Protein AF-0000000084979054 (afdb_homodimer)

Foldseek 3Di:
DFDKDKDFADDDLLCQVVVQVVQLVCLQVQWHFQADEDRMTMTTGGHHRQKHKDKAFDDPDPVVVVLCVVLVWDWRYDYDRMTMTMDTCVVPDDDPQPDLVSVLVRLVVSLVVLVVLLVVLVVQLVVCVVVVNPCSVVSNVVSVVSVVSSVSSVVVSVVSVVVVVVVCVVPPD/DFDKDKDFADDDLLCQVVVQVVQLVCLQVQWHFQADEDRMTMTTGGHHRQKHKHKAFDDPDPVVVVLCVVLVWDWRYDYDRMTMTMDTCVVPDDDPQPDLVSVLVRLVVSLVVLVVLLVVLVVQLVVCVVVVNPCSVVSNVVSVVSVVSSVSSVVVSVVSVVVVVVVCVVPPD

Structure (mmCIF, N/CA/C/O backbone):
data_AF-0000000084979054-model_v1
#
loop_
_entity.id
_entity.type
_entity.pdbx_description
1 polymer 'DUF2812 domain-containing protein'
#
loop_
_atom_site.group_PDB
_atom_site.id
_atom_site.type_symbol
_atom_site.label_atom_id
_atom_site.label_alt_id
_atom_site.label_comp_id
_atom_site.label_asym_id
_atom_site.label_entity_id
_atom_site.label_seq_id
_atom_site.pdbx_PDB_ins_code
_atom_site.Cartn_x
_atom_site.Cartn_y
_atom_site.Cartn_z
_atom_site.occupancy
_atom_site.B_iso_or_equiv
_atom_site.auth_seq_id
_atom_site.auth_comp_id
_atom_site.auth_asym_id
_atom_site.auth_atom_id
_atom_site.pdbx_PDB_model_num
ATOM 1 N N . MET A 1 1 ? 7.582 -43.812 -8.273 1 54.22 1 MET A N 1
ATOM 2 C CA . MET A 1 1 ? 6.539 -42.781 -8.188 1 54.22 1 MET A CA 1
ATOM 3 C C . MET A 1 1 ? 7.039 -41.562 -7.449 1 54.22 1 MET A C 1
ATOM 5 O O . MET A 1 1 ? 7.547 -41.656 -6.328 1 54.22 1 MET A O 1
ATOM 9 N N . SER A 1 2 ? 7.23 -40.312 -8.133 1 70.56 2 SER A N 1
ATOM 10 C CA . SER A 1 2 ? 7.973 -39.25 -7.484 1 70.56 2 SER A CA 1
ATOM 11 C C . SER A 1 2 ? 7.273 -38.781 -6.207 1 70.56 2 SER A C 1
ATOM 13 O O . SER A 1 2 ? 6.051 -38.875 -6.086 1 70.56 2 SER A O 1
ATOM 15 N N . GLU A 1 3 ? 7.84 -38.969 -5.082 1 90.81 3 GLU A N 1
ATOM 16 C CA . GLU A 1 3 ? 7.352 -38.531 -3.785 1 90.81 3 GLU A CA 1
ATOM 17 C C . GLU A 1 3 ? 6.773 -37.125 -3.877 1 90.81 3 GLU A C 1
ATOM 19 O O . GLU A 1 3 ? 7.406 -36.219 -4.422 1 90.81 3 GLU A O 1
ATOM 24 N N . THR A 1 4 ? 5.395 -37.156 -3.729 1 92.44 4 THR A N 1
ATOM 25 C CA . THR A 1 4 ? 4.73 -35.844 -3.807 1 92.44 4 THR A CA 1
ATOM 26 C C . THR A 1 4 ? 4.258 -35.406 -2.428 1 92.44 4 THR A C 1
ATOM 28 O O . THR A 1 4 ? 4.074 -36.219 -1.53 1 92.44 4 THR A O 1
ATOM 31 N N . LYS A 1 5 ? 4.25 -34.125 -2.166 1 94.19 5 LYS A N 1
ATOM 32 C CA . LYS A 1 5 ? 3.793 -33.469 -0.948 1 94.19 5 LYS A CA 1
ATOM 33 C C . LYS A 1 5 ? 2.77 -32.375 -1.265 1 94.19 5 LYS A C 1
ATOM 35 O O . LYS A 1 5 ? 2.955 -31.609 -2.199 1 94.19 5 LYS A O 1
ATOM 40 N N . THR A 1 6 ? 1.604 -32.438 -0.636 1 94.56 6 THR A N 1
ATOM 41 C CA . THR A 1 6 ? 0.577 -31.438 -0.845 1 94.56 6 THR A CA 1
ATOM 42 C C . THR A 1 6 ? 0.439 -30.547 0.385 1 94.56 6 THR A C 1
ATOM 44 O O . THR A 1 6 ? 0.331 -31.031 1.509 1 94.56 6 THR A O 1
ATOM 47 N N . LEU A 1 7 ? 0.583 -29.328 0.205 1 95.62 7 LEU A N 1
ATOM 48 C CA . LEU A 1 7 ? 0.446 -28.344 1.274 1 95.62 7 LEU A CA 1
ATOM 49 C C . LEU A 1 7 ? -0.681 -27.359 0.968 1 95.62 7 LEU A C 1
ATOM 51 O O . LEU A 1 7 ? -1.004 -27.125 -0.198 1 95.62 7 LEU A O 1
ATOM 55 N N . HIS A 1 8 ? -1.254 -26.891 2.033 1 94.69 8 HIS A N 1
ATOM 56 C CA . HIS A 1 8 ? -2.271 -25.844 1.912 1 94.69 8 HIS A CA 1
ATOM 57 C C . HIS A 1 8 ? -1.803 -24.531 2.539 1 94.69 8 HIS A C 1
ATOM 59 O O . HIS A 1 8 ? -1.354 -24.516 3.688 1 94.69 8 HIS A O 1
ATOM 65 N N . ARG A 1 9 ? -1.803 -23.531 1.744 1 93.81 9 ARG A N 1
ATOM 66 C CA . ARG A 1 9 ? -1.409 -22.203 2.197 1 93.81 9 ARG A CA 1
ATOM 67 C C . ARG A 1 9 ? -2.178 -21.125 1.447 1 93.81 9 ARG A C 1
ATOM 69 O O . ARG A 1 9 ? -2.514 -21.297 0.273 1 93.81 9 ARG A O 1
ATOM 76 N N . ASN A 1 10 ? -2.438 -20.078 2.141 1 91.62 10 ASN A N 1
ATOM 77 C CA . ASN A 1 10 ? -3.178 -18.984 1.529 1 91.62 10 ASN A CA 1
ATOM 78 C C . ASN A 1 10 ? -2.324 -17.719 1.425 1 91.62 10 ASN A C 1
ATOM 80 O O . ASN A 1 10 ? -1.61 -17.375 2.365 1 91.62 10 ASN A O 1
ATOM 84 N N . PHE A 1 11 ? -2.322 -17.172 0.22 1 93.5 11 PHE A N 1
ATOM 85 C CA . PHE A 1 11 ? -1.707 -15.867 -0.047 1 93.5 11 PHE A CA 1
ATOM 86 C C . PHE A 1 11 ? -2.699 -14.922 -0.715 1 93.5 11 PHE A C 1
ATOM 88 O O . PHE A 1 11 ? -3.498 -15.352 -1.554 1 93.5 11 PHE A O 1
ATOM 95 N N . TRP A 1 12 ? -2.645 -13.75 -0.307 1 92.44 12 TRP A N 1
ATOM 96 C CA . TRP A 1 12 ? -3.438 -12.742 -0.999 1 92.44 12 TRP A CA 1
ATOM 97 C C . TRP A 1 12 ? -2.73 -12.266 -2.264 1 92.44 12 TRP A C 1
ATOM 99 O O . TRP A 1 12 ? -1.508 -12.383 -2.381 1 92.44 12 TRP A O 1
ATOM 109 N N . VAL A 1 13 ? -3.488 -11.758 -3.215 1 92.38 13 VAL A N 1
ATOM 110 C CA . VAL A 1 13 ? -2.98 -11.359 -4.523 1 92.38 13 VAL A CA 1
ATOM 111 C C . VAL A 1 13 ? -1.849 -10.344 -4.348 1 92.38 13 VAL A C 1
ATOM 113 O O . VAL A 1 13 ? -0.891 -10.336 -5.125 1 92.38 13 VAL A O 1
ATOM 116 N N . TRP A 1 14 ? -1.886 -9.555 -3.299 1 92.94 14 TRP A N 1
ATOM 117 C CA . TRP A 1 14 ? -0.858 -8.531 -3.1 1 92.94 14 TRP A CA 1
ATOM 118 C C . TRP A 1 14 ? 0.368 -9.125 -2.416 1 92.94 14 TRP A C 1
ATOM 120 O O . TRP A 1 14 ? 1.366 -8.43 -2.207 1 92.94 14 TRP A O 1
ATOM 130 N N . GLU A 1 15 ? 0.296 -10.383 -2.047 1 94 15 GLU A N 1
ATOM 131 C CA . GLU A 1 15 ? 1.418 -11.086 -1.43 1 94 15 GLU A CA 1
ATOM 132 C C . GLU A 1 15 ? 2.088 -12.031 -2.422 1 94 15 GLU A C 1
ATOM 134 O O . GLU A 1 15 ? 2.764 -12.984 -2.021 1 94 15 GLU A O 1
ATOM 139 N N . PHE A 1 16 ? 1.959 -11.781 -3.709 1 93.94 16 PHE A N 1
ATOM 140 C CA . PHE A 1 16 ? 2.439 -12.711 -4.723 1 93.94 16 PHE A CA 1
ATOM 141 C C . PHE A 1 16 ? 3.949 -12.898 -4.617 1 93.94 16 PHE A C 1
ATOM 143 O O . PHE A 1 16 ? 4.465 -13.984 -4.887 1 93.94 16 PHE A O 1
ATOM 150 N N . GLU A 1 17 ? 4.691 -11.914 -4.203 1 93.5 17 GLU A N 1
ATOM 151 C CA . GLU A 1 17 ? 6.137 -12.039 -4.047 1 93.5 17 GLU A CA 1
ATOM 152 C C . GLU A 1 17 ? 6.484 -12.977 -2.889 1 93.5 17 GLU A C 1
ATOM 154 O O . GLU A 1 17 ? 7.453 -13.734 -2.967 1 93.5 17 GLU A O 1
ATOM 159 N N . LYS A 1 18 ? 5.754 -12.812 -1.805 1 93.75 18 LYS A N 1
ATOM 160 C CA . LYS A 1 18 ? 5.949 -13.695 -0.656 1 93.75 18 LYS A CA 1
ATOM 161 C C . LYS A 1 18 ? 5.672 -15.148 -1.026 1 93.75 18 LYS A C 1
ATOM 163 O O . LYS A 1 18 ? 6.395 -16.047 -0.599 1 93.75 18 LYS A O 1
ATOM 168 N N . GLU A 1 19 ? 4.59 -15.312 -1.785 1 95.06 19 GLU A N 1
ATOM 169 C CA . GLU A 1 19 ? 4.258 -16.641 -2.273 1 95.06 19 GLU A CA 1
ATOM 170 C C . GLU A 1 19 ? 5.383 -17.219 -3.129 1 95.06 19 GLU A C 1
ATOM 172 O O . GLU A 1 19 ? 5.801 -18.359 -2.93 1 95.06 19 GLU A O 1
ATOM 177 N N . GLU A 1 20 ? 5.836 -16.438 -4.062 1 95.88 20 GLU A N 1
ATOM 178 C CA . GLU A 1 20 ? 6.918 -16.844 -4.949 1 95.88 20 GLU A CA 1
ATOM 179 C C . GLU A 1 20 ? 8.164 -17.219 -4.156 1 95.88 20 GLU A C 1
ATOM 181 O O . GLU A 1 20 ? 8.805 -18.25 -4.434 1 95.88 20 GLU A O 1
ATOM 186 N N . ARG A 1 21 ? 8.508 -16.422 -3.166 1 94.88 21 ARG A N 1
ATOM 187 C CA . ARG A 1 21 ? 9.656 -16.703 -2.316 1 94.88 21 ARG A CA 1
ATOM 188 C C . ARG A 1 21 ? 9.492 -18.016 -1.569 1 94.88 21 ARG A C 1
ATOM 190 O O . ARG A 1 21 ? 10.43 -18.812 -1.47 1 94.88 21 ARG A O 1
ATOM 197 N N . TRP A 1 22 ? 8.328 -18.156 -1.064 1 96.19 22 TRP A N 1
ATOM 198 C CA . TRP A 1 22 ? 8.039 -19.391 -0.336 1 96.19 22 TRP A CA 1
ATOM 199 C C . TRP A 1 22 ? 8.18 -20.609 -1.244 1 96.19 22 TRP A C 1
ATOM 201 O O . TRP A 1 22 ? 8.773 -21.625 -0.851 1 96.19 22 TRP A O 1
ATOM 211 N N . LEU A 1 23 ? 7.676 -20.578 -2.412 1 96.5 23 LEU A N 1
ATOM 212 C CA . LEU A 1 23 ? 7.754 -21.672 -3.369 1 96.5 23 LEU A CA 1
ATOM 213 C C . LEU A 1 23 ? 9.203 -21.984 -3.729 1 96.5 23 LEU A C 1
ATOM 215 O O . LEU A 1 23 ? 9.578 -23.141 -3.869 1 96.5 23 LEU A O 1
ATOM 219 N N . ASN A 1 24 ? 9.977 -20.953 -3.867 1 96.94 24 ASN A N 1
ATOM 220 C CA . ASN A 1 24 ? 11.383 -21.156 -4.195 1 96.94 24 ASN A CA 1
ATOM 221 C C . ASN A 1 24 ? 12.172 -21.688 -2.998 1 96.94 24 ASN A C 1
ATOM 223 O O . ASN A 1 24 ? 13.125 -22.453 -3.166 1 96.94 24 ASN A O 1
ATOM 227 N N . GLU A 1 25 ? 11.781 -21.234 -1.749 1 96.88 25 GLU A N 1
ATOM 228 C CA . GLU A 1 25 ? 12.352 -21.844 -0.554 1 96.88 25 GLU A CA 1
ATOM 229 C C . GLU A 1 25 ? 12.07 -23.344 -0.516 1 96.88 25 GLU A C 1
ATOM 231 O O . GLU A 1 25 ? 12.953 -24.141 -0.194 1 96.88 25 GLU A O 1
ATOM 236 N N . MET A 1 26 ? 10.859 -23.734 -0.862 1 96 26 MET A N 1
ATOM 237 C CA . MET A 1 26 ? 10.492 -25.141 -0.951 1 96 26 MET A CA 1
ATOM 238 C C . MET A 1 26 ? 11.352 -25.859 -1.986 1 96 26 MET A C 1
ATOM 240 O O . MET A 1 26 ? 11.828 -26.969 -1.737 1 96 26 MET A O 1
ATOM 244 N N . ALA A 1 27 ? 11.516 -25.219 -3.16 1 95.94 27 ALA A N 1
ATOM 245 C CA . ALA A 1 27 ? 12.344 -25.797 -4.215 1 95.94 27 ALA A CA 1
ATOM 246 C C . ALA A 1 27 ? 13.773 -26.031 -3.725 1 95.94 27 ALA A C 1
ATOM 248 O O . ALA A 1 27 ? 14.391 -27.047 -4.047 1 95.94 27 ALA A O 1
ATOM 249 N N . GLN A 1 28 ? 14.242 -25.062 -2.928 1 96 28 GLN A N 1
ATOM 250 C CA . GLN A 1 28 ? 15.594 -25.172 -2.377 1 96 28 GLN A CA 1
ATOM 251 C C . GLN A 1 28 ? 15.68 -26.312 -1.374 1 96 28 GLN A C 1
ATOM 253 O O . GLN A 1 28 ? 16.75 -26.891 -1.182 1 96 28 GLN A O 1
ATOM 258 N N . GLU A 1 29 ? 14.625 -26.719 -0.746 1 96.44 29 GLU A N 1
ATOM 259 C CA . GLU A 1 29 ? 14.562 -27.812 0.206 1 96.44 29 GLU A CA 1
ATOM 260 C C . GLU A 1 29 ? 14.336 -29.156 -0.507 1 96.44 29 GLU A C 1
ATOM 262 O O . GLU A 1 29 ? 14.25 -30.203 0.136 1 96.44 29 GLU A O 1
ATOM 267 N N . GLY A 1 30 ? 14.172 -29.109 -1.847 1 95.69 30 GLY A N 1
ATOM 268 C CA . GLY A 1 30 ? 14.047 -30.312 -2.641 1 95.69 30 GLY A CA 1
ATOM 269 C C . GLY A 1 30 ? 12.609 -30.641 -3.012 1 95.69 30 GLY A C 1
ATOM 270 O O . GLY A 1 30 ? 12.305 -31.781 -3.377 1 95.69 30 GLY A O 1
ATOM 271 N N . TRP A 1 31 ? 11.719 -29.656 -2.785 1 95.75 31 TRP A N 1
ATOM 272 C CA . TRP A 1 31 ? 10.312 -29.797 -3.139 1 95.75 31 TRP A CA 1
ATOM 273 C C . TRP A 1 31 ? 9.898 -28.766 -4.176 1 95.75 31 TRP A C 1
ATOM 275 O O . TRP A 1 31 ? 9.57 -27.625 -3.828 1 95.75 31 TRP A O 1
ATOM 285 N N . ALA A 1 32 ? 9.898 -29.156 -5.457 1 94.94 32 ALA A N 1
ATOM 286 C CA . ALA A 1 32 ? 9.547 -28.219 -6.531 1 94.94 32 ALA A CA 1
ATOM 287 C C . ALA A 1 32 ? 8.055 -28.266 -6.828 1 94.94 32 ALA A C 1
ATOM 289 O O . ALA A 1 32 ? 7.445 -29.344 -6.836 1 94.94 32 ALA A O 1
ATOM 290 N N . LEU A 1 33 ? 7.52 -27.172 -7.105 1 94.44 33 LEU A N 1
ATOM 291 C CA . LEU A 1 33 ? 6.094 -27.078 -7.398 1 94.44 33 LEU A CA 1
ATOM 292 C C . LEU A 1 33 ? 5.742 -27.875 -8.656 1 94.44 33 LEU A C 1
ATOM 294 O O . LEU A 1 33 ? 6.391 -27.719 -9.695 1 94.44 33 LEU A O 1
ATOM 298 N N . GLN A 1 34 ? 4.793 -28.688 -8.484 1 92.69 34 GLN A N 1
ATOM 299 C CA . GLN A 1 34 ? 4.328 -29.484 -9.609 1 92.69 34 GLN A CA 1
ATOM 300 C C . GLN A 1 34 ? 2.953 -29.031 -10.086 1 92.69 34 GLN A C 1
ATOM 302 O O . GLN A 1 34 ? 2.656 -29.078 -11.281 1 92.69 34 GLN A O 1
ATOM 307 N N . ASN A 1 35 ? 2.164 -28.672 -9.094 1 91.69 35 ASN A N 1
ATOM 308 C CA . ASN A 1 35 ? 0.817 -28.203 -9.406 1 91.69 35 ASN A CA 1
ATOM 309 C C . ASN A 1 35 ? 0.318 -27.188 -8.367 1 91.69 35 ASN A C 1
ATOM 311 O O . ASN A 1 35 ? 0.538 -27.375 -7.172 1 91.69 35 ASN A O 1
ATOM 315 N N . ALA A 1 36 ? -0.236 -26.172 -8.93 1 90.62 36 ALA A N 1
ATOM 316 C CA . ALA A 1 36 ? -0.824 -25.172 -8.047 1 90.62 36 ALA A CA 1
ATOM 317 C C . ALA A 1 36 ? -2.301 -24.953 -8.367 1 90.62 36 ALA A C 1
ATOM 319 O O . ALA A 1 36 ? -2.68 -24.859 -9.531 1 90.62 36 ALA A O 1
ATOM 320 N N . GLY A 1 37 ? -3.174 -25.094 -7.348 1 82.19 37 GLY A N 1
ATOM 321 C CA . GLY A 1 37 ? -4.594 -24.781 -7.438 1 82.19 37 GLY A CA 1
ATOM 322 C C . GLY A 1 37 ? -5.043 -23.75 -6.43 1 82.19 37 GLY A C 1
ATOM 323 O O . GLY A 1 37 ? -4.262 -22.875 -6.031 1 82.19 37 GLY A O 1
ATOM 324 N N . PHE A 1 38 ? -6.285 -23.781 -6.184 1 83.25 38 PHE A N 1
ATOM 325 C CA . PHE A 1 38 ? -6.836 -22.828 -5.23 1 83.25 38 PHE A CA 1
ATOM 326 C C . PHE A 1 38 ? -6.336 -23.125 -3.82 1 83.25 38 PHE A C 1
ATOM 328 O O . PHE A 1 38 ? -6.777 -24.078 -3.189 1 83.25 38 PHE A O 1
ATOM 335 N N . CYS A 1 39 ? -5.398 -22.438 -3.34 1 86.25 39 CYS A N 1
ATOM 336 C CA . CYS A 1 39 ? -4.809 -22.531 -2.008 1 86.25 39 CYS A CA 1
ATOM 337 C C . CYS A 1 39 ? -4.18 -23.906 -1.78 1 86.25 39 CYS A C 1
ATOM 339 O O . CYS A 1 39 ? -4.09 -24.375 -0.643 1 86.25 39 CYS A O 1
ATOM 341 N N . THR A 1 40 ? -3.996 -24.641 -2.83 1 92.31 40 THR A N 1
ATOM 342 C CA . THR A 1 40 ? -3.391 -25.969 -2.756 1 92.31 40 THR A CA 1
ATOM 343 C C . THR A 1 40 ? -2.146 -26.047 -3.637 1 92.31 40 THR A C 1
ATOM 345 O O . THR A 1 40 ? -2.174 -25.625 -4.793 1 92.31 40 THR A O 1
ATOM 348 N N . TYR A 1 41 ? -1.106 -26.578 -2.988 1 95.69 41 TYR A N 1
ATOM 349 C CA . TYR A 1 41 ? 0.164 -26.719 -3.691 1 95.69 41 TYR A CA 1
ATOM 350 C C . TYR A 1 41 ? 0.663 -28.156 -3.623 1 95.69 41 TYR A C 1
ATOM 352 O O . TYR A 1 41 ? 0.794 -28.734 -2.537 1 95.69 41 TYR A O 1
ATOM 360 N N . THR A 1 42 ? 0.865 -28.703 -4.766 1 95.75 42 THR A N 1
ATOM 361 C CA . THR A 1 42 ? 1.469 -30.031 -4.836 1 95.75 42 THR A CA 1
ATOM 362 C C . THR A 1 42 ? 2.92 -29.938 -5.301 1 95.75 42 THR A C 1
ATOM 364 O O . THR A 1 42 ? 3.213 -29.312 -6.32 1 95.75 42 THR A O 1
ATOM 367 N N . PHE A 1 43 ? 3.744 -30.594 -4.535 1 96.69 43 PHE A N 1
ATOM 368 C CA . PHE A 1 43 ? 5.172 -30.547 -4.82 1 96.69 43 PHE A CA 1
ATOM 369 C C . PHE A 1 43 ? 5.691 -31.922 -5.203 1 96.69 43 PHE A C 1
ATOM 371 O O . PHE A 1 43 ? 5.156 -32.938 -4.754 1 96.69 43 PHE A O 1
ATOM 378 N N . GLU A 1 44 ? 6.719 -31.984 -5.977 1 96.19 44 GLU A N 1
ATOM 379 C CA . GLU A 1 44 ? 7.453 -33.188 -6.289 1 96.19 44 GLU A CA 1
ATOM 380 C C . GLU A 1 44 ? 8.875 -33.156 -5.738 1 96.19 44 GLU A C 1
ATOM 382 O O . GLU A 1 44 ? 9.5 -32.094 -5.715 1 96.19 44 GLU A O 1
ATOM 387 N N . LYS A 1 45 ? 9.328 -34.281 -5.281 1 96.44 45 LYS A N 1
ATOM 388 C CA . LYS A 1 45 ? 10.695 -34.344 -4.789 1 96.44 45 LYS A CA 1
ATOM 389 C C . LYS A 1 45 ? 11.703 -34.188 -5.926 1 96.44 45 LYS A C 1
ATOM 391 O O . LYS A 1 45 ? 11.594 -34.875 -6.953 1 96.44 45 LYS A O 1
ATOM 396 N N . THR A 1 46 ? 12.586 -33.25 -5.789 1 95.69 46 THR A N 1
ATOM 397 C CA . THR A 1 46 ? 13.648 -32.969 -6.754 1 95.69 46 THR A CA 1
ATOM 398 C C . THR A 1 46 ? 14.969 -32.688 -6.043 1 95.69 46 THR A C 1
ATOM 40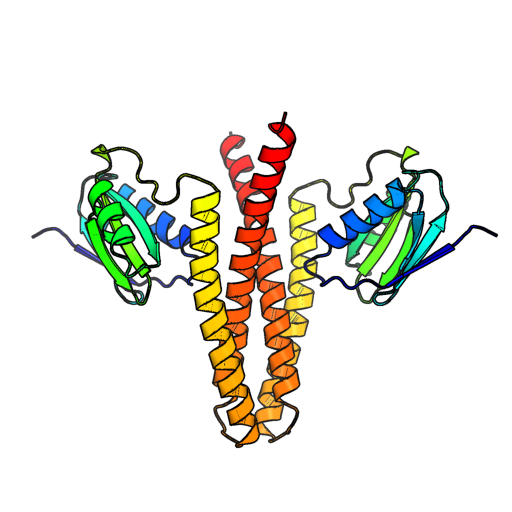0 O O . THR A 1 46 ? 15.031 -32.719 -4.812 1 95.69 46 THR A O 1
ATOM 403 N N . GLU A 1 47 ? 16.016 -32.531 -6.891 1 95.44 47 GLU A N 1
ATOM 404 C CA . GLU A 1 47 ? 17.234 -32 -6.301 1 95.44 47 GLU A CA 1
ATOM 405 C C . GLU A 1 47 ? 17.016 -30.578 -5.781 1 95.44 47 GLU A C 1
ATOM 407 O O . GLU A 1 47 ? 16.297 -29.797 -6.398 1 95.44 47 GLU A O 1
ATOM 412 N N . PRO A 1 48 ? 17.578 -30.328 -4.66 1 96.06 48 PRO A N 1
ATOM 413 C CA . PRO A 1 48 ? 17.438 -28.969 -4.121 1 96.06 48 PRO A CA 1
ATOM 414 C C . PRO A 1 48 ? 17.844 -27.891 -5.121 1 96.06 48 PRO A C 1
ATOM 416 O O . PRO A 1 48 ? 18.938 -27.969 -5.695 1 96.06 48 PRO A O 1
ATOM 419 N N . GLY A 1 49 ? 16.953 -27.016 -5.406 1 95.25 49 GLY A N 1
ATOM 420 C CA . GLY A 1 49 ? 17.266 -25.875 -6.262 1 95.25 49 GLY A CA 1
ATOM 421 C C . GLY A 1 49 ? 17.219 -26.219 -7.738 1 95.25 49 GLY A C 1
ATOM 422 O O . GLY A 1 49 ? 17.734 -25.469 -8.57 1 95.25 49 GLY A O 1
ATOM 423 N N . GLN A 1 50 ? 16.703 -27.25 -8.055 1 95.31 50 GLN A N 1
ATOM 424 C CA . GLN A 1 50 ? 16.656 -27.703 -9.445 1 95.31 50 GLN A CA 1
ATOM 425 C C . GLN A 1 50 ? 15.812 -26.766 -10.297 1 95.31 50 GLN A C 1
ATOM 427 O O . GLN A 1 50 ? 16.109 -26.547 -11.477 1 95.31 50 GLN A O 1
ATOM 432 N N . TYR A 1 51 ? 14.711 -26.25 -9.656 1 96.31 51 TYR A N 1
ATOM 433 C CA . TYR A 1 51 ? 13.781 -25.406 -10.406 1 96.31 51 TYR A CA 1
ATOM 434 C C . TYR A 1 51 ? 13.625 -24.047 -9.75 1 96.31 51 TYR A C 1
ATOM 436 O O . TYR A 1 51 ? 13.805 -23.906 -8.539 1 96.31 51 TYR A O 1
ATOM 444 N N . ILE A 1 52 ? 13.359 -23.031 -10.578 1 96.25 52 ILE A N 1
ATOM 445 C CA . ILE A 1 52 ? 12.961 -21.703 -10.148 1 96.25 52 ILE A CA 1
ATOM 446 C C . ILE A 1 52 ? 11.484 -21.469 -10.477 1 96.25 52 ILE A C 1
ATOM 448 O O . ILE A 1 52 ? 11.031 -21.797 -11.578 1 96.25 52 ILE A O 1
ATOM 452 N N . ILE A 1 53 ? 10.797 -20.984 -9.547 1 96.5 53 ILE A N 1
ATOM 453 C CA . ILE A 1 53 ? 9.359 -20.797 -9.711 1 96.5 53 ILE A CA 1
ATOM 454 C C . ILE A 1 53 ? 9.039 -19.312 -9.836 1 96.5 53 ILE A C 1
ATOM 456 O O . ILE A 1 53 ? 9.586 -18.484 -9.094 1 96.5 53 ILE A O 1
ATOM 460 N N . ARG A 1 54 ? 8.211 -18.906 -10.766 1 95.44 54 ARG A N 1
ATOM 461 C CA . ARG A 1 54 ? 7.711 -17.547 -10.945 1 95.44 54 ARG A CA 1
ATOM 462 C C . ARG A 1 54 ? 6.191 -17.531 -11.094 1 95.44 54 ARG A C 1
ATOM 464 O O . ARG A 1 54 ? 5.609 -18.484 -11.625 1 95.44 54 ARG A O 1
ATOM 471 N N . LEU A 1 55 ? 5.633 -16.547 -10.594 1 94.88 55 LEU A N 1
ATOM 472 C CA . LEU A 1 55 ? 4.203 -16.297 -10.742 1 94.88 55 LEU A CA 1
ATOM 473 C C . LEU A 1 55 ? 3.949 -15.086 -11.633 1 94.88 55 LEU A C 1
ATOM 475 O O . LEU A 1 55 ? 4.695 -14.102 -11.586 1 94.88 55 LEU A O 1
ATOM 479 N N . ALA A 1 56 ? 2.879 -15.133 -12.461 1 93.25 56 ALA A N 1
ATOM 480 C CA . ALA A 1 56 ? 2.502 -13.992 -13.289 1 93.25 56 ALA A CA 1
ATOM 481 C C . ALA A 1 56 ? 1.005 -14 -13.578 1 93.25 56 ALA A C 1
ATOM 483 O O . ALA A 1 56 ? 0.385 -15.062 -13.664 1 93.25 56 ALA A O 1
ATOM 484 N N . MET A 1 57 ? 0.483 -12.836 -13.672 1 92.5 57 MET A N 1
ATOM 485 C CA . MET A 1 57 ? -0.879 -12.742 -14.188 1 92.5 57 MET A CA 1
ATOM 486 C C . MET A 1 57 ? -0.931 -13.148 -15.656 1 92.5 57 MET A C 1
ATOM 488 O O . MET A 1 57 ? -0.118 -12.688 -16.469 1 92.5 57 MET A O 1
ATOM 492 N N . LEU A 1 58 ? -1.908 -13.961 -15.891 1 88.12 58 LEU A N 1
ATOM 493 C CA . LEU A 1 58 ? -2.027 -14.492 -17.234 1 88.12 58 LEU A CA 1
ATOM 494 C C . LEU A 1 58 ? -2.611 -13.453 -18.188 1 88.12 58 LEU A C 1
ATOM 496 O O . LEU A 1 58 ? -3.402 -12.602 -17.766 1 88.12 58 LEU A O 1
ATOM 500 N N . ASP A 1 59 ? -1.939 -13.391 -19.312 1 82.38 59 ASP A N 1
ATOM 501 C CA . ASP A 1 59 ? -2.414 -12.57 -20.438 1 82.38 59 ASP A CA 1
ATOM 502 C C . ASP A 1 59 ? -2.807 -13.445 -21.625 1 82.38 59 ASP A C 1
ATOM 504 O O . ASP A 1 59 ? -2.066 -14.352 -22 1 82.38 59 ASP A O 1
ATOM 508 N N . SER A 1 60 ? -3.998 -13.422 -22.016 1 79 60 SER A N 1
ATOM 509 C CA . SER A 1 60 ? -4.473 -14.266 -23.109 1 79 60 SER A CA 1
ATOM 510 C C . SER A 1 60 ? -3.848 -13.852 -24.438 1 79 60 SER A C 1
ATOM 512 O O . SER A 1 60 ? -4.172 -14.414 -25.484 1 79 60 SER A O 1
ATOM 514 N N . SER A 1 61 ? -2.854 -13.062 -24.328 1 81.5 61 SER A N 1
ATOM 515 C CA . SER A 1 61 ? -2.238 -12.609 -25.578 1 81.5 61 SER A CA 1
ATOM 516 C C . SER A 1 61 ? -1.241 -13.633 -26.109 1 81.5 61 SER A C 1
ATOM 518 O O . SER A 1 61 ? -0.545 -14.289 -25.328 1 81.5 61 SER A O 1
ATOM 520 N N . PRO A 1 62 ? -1.248 -13.867 -27.406 1 84.38 62 PRO A N 1
ATOM 521 C CA . PRO A 1 62 ? -0.234 -14.727 -28.016 1 84.38 62 PRO A CA 1
ATOM 522 C C . PRO A 1 62 ? 1.19 -14.305 -27.656 1 84.38 62 PRO A C 1
ATOM 524 O O . PRO A 1 62 ? 2.076 -15.156 -27.547 1 84.38 62 PRO A O 1
ATOM 527 N N . ASP A 1 63 ? 1.28 -13.062 -27.438 1 85.81 63 ASP A N 1
ATOM 528 C CA . ASP A 1 63 ? 2.605 -12.555 -27.094 1 85.81 63 ASP A CA 1
ATOM 529 C C . ASP A 1 63 ? 3.084 -13.125 -25.75 1 85.81 63 ASP A C 1
ATOM 531 O O . ASP A 1 63 ? 4.266 -13.43 -25.594 1 85.81 63 ASP A O 1
ATOM 535 N N . PHE A 1 64 ? 2.172 -13.383 -24.906 1 87.19 64 PHE A N 1
ATOM 536 C CA . PHE A 1 64 ? 2.539 -13.898 -23.594 1 87.19 64 PHE A CA 1
ATOM 537 C C . PHE A 1 64 ? 2.977 -15.352 -23.703 1 87.19 64 PHE A C 1
ATOM 539 O O . PHE A 1 64 ? 3.984 -15.75 -23.109 1 87.19 64 PHE A O 1
ATOM 546 N N . GLU A 1 65 ? 2.256 -16.125 -24.422 1 85.44 65 GLU A N 1
ATOM 547 C CA . GLU A 1 65 ? 2.578 -17.547 -24.609 1 85.44 65 GLU A CA 1
ATOM 548 C C . GLU A 1 65 ? 3.939 -17.719 -25.266 1 85.44 65 GLU A C 1
ATOM 550 O O . GLU A 1 65 ? 4.742 -18.547 -24.844 1 85.44 65 GLU A O 1
ATOM 555 N N . SER A 1 66 ? 4.121 -16.906 -26.328 1 88.62 66 SER A N 1
ATOM 556 C CA . SER A 1 66 ? 5.398 -16.953 -27.031 1 88.62 66 SER A CA 1
ATOM 557 C C . SER A 1 66 ? 6.547 -16.547 -26.109 1 88.62 66 SER A C 1
ATOM 559 O O . SER A 1 66 ? 7.625 -17.156 -26.156 1 88.62 66 SER A O 1
ATOM 561 N N . PHE A 1 67 ? 6.246 -15.594 -25.344 1 88.94 67 PHE A N 1
ATOM 562 C CA . PHE A 1 67 ? 7.238 -15.102 -24.391 1 88.94 67 PHE A CA 1
ATOM 563 C C . PHE A 1 67 ? 7.621 -16.188 -23.406 1 88.94 67 PHE A C 1
ATOM 565 O O . PHE A 1 67 ? 8.805 -16.438 -23.172 1 88.94 67 PHE A O 1
ATOM 572 N N . MET A 1 68 ? 6.727 -16.953 -22.906 1 88.88 68 MET A N 1
ATOM 573 C CA . MET A 1 68 ? 6.969 -18 -21.938 1 88.88 68 MET A CA 1
ATOM 574 C C . MET A 1 68 ? 7.707 -19.172 -22.562 1 88.88 68 MET A C 1
ATOM 576 O O . MET A 1 68 ? 8.562 -19.797 -21.938 1 88.88 68 MET A O 1
ATOM 580 N N . GLU A 1 69 ? 7.367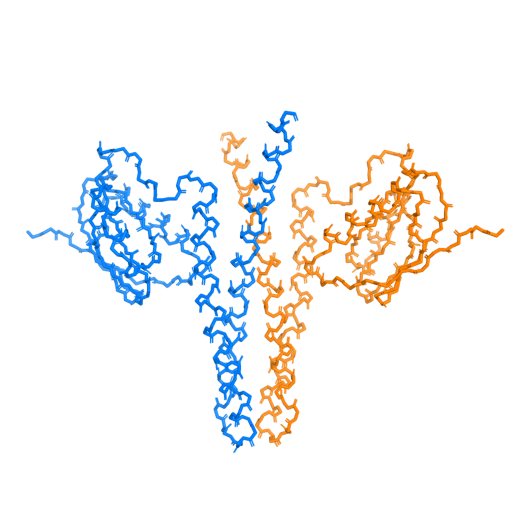 -19.406 -23.797 1 88.81 69 GLU A N 1
ATOM 581 C CA . GLU A 1 69 ? 8.055 -20.469 -24.547 1 88.81 69 GLU A CA 1
ATOM 582 C C . GLU A 1 69 ? 9.523 -20.109 -24.75 1 88.81 69 GLU A C 1
ATOM 584 O O . GLU A 1 69 ? 10.398 -20.969 -24.609 1 88.81 69 GLU A O 1
ATOM 589 N N . GLU A 1 70 ? 9.719 -18.812 -25.078 1 90.31 70 GLU A N 1
ATOM 590 C CA . GLU A 1 70 ? 11.086 -18.344 -25.281 1 90.31 70 GLU A CA 1
ATOM 591 C C . GLU A 1 70 ? 11.906 -18.484 -24 1 90.31 70 GLU A C 1
ATOM 593 O O . GLU A 1 70 ? 13.102 -18.781 -24.047 1 90.31 70 GLU A O 1
ATOM 598 N N . LEU A 1 71 ? 11.32 -18.344 -22.891 1 90.44 71 LEU A N 1
ATOM 599 C CA . LEU A 1 71 ? 11.977 -18.469 -21.594 1 90.44 71 LEU A CA 1
ATOM 600 C C . LEU A 1 71 ? 12.125 -19.922 -21.188 1 90.44 71 LEU A C 1
ATOM 602 O O . LEU A 1 71 ? 12.742 -20.234 -20.172 1 90.44 71 LEU A O 1
ATOM 606 N N . GLU A 1 72 ? 11.562 -20.859 -22.016 1 92.31 72 GLU A N 1
ATOM 607 C CA . GLU A 1 72 ? 11.547 -22.281 -21.688 1 92.31 72 GLU A CA 1
ATOM 608 C C . GLU A 1 72 ? 10.906 -22.531 -20.328 1 92.31 72 GLU A C 1
ATOM 610 O O . GLU A 1 72 ? 11.406 -23.328 -19.531 1 92.31 72 GLU A O 1
ATOM 615 N N . ALA A 1 73 ? 9.883 -21.766 -20.047 1 93 73 ALA A N 1
ATOM 616 C CA . ALA A 1 73 ? 9.141 -21.891 -18.797 1 93 73 ALA A CA 1
ATOM 617 C C . ALA A 1 73 ? 8.055 -22.969 -18.906 1 93 73 ALA A C 1
ATOM 619 O O . ALA A 1 73 ? 7.371 -23.062 -19.922 1 93 73 ALA A O 1
ATOM 620 N N . GLN A 1 74 ? 7.945 -23.797 -17.891 1 93.38 74 GLN A N 1
ATOM 621 C CA . GLN A 1 74 ? 6.891 -24.797 -17.844 1 93.38 74 GLN A CA 1
ATOM 622 C C . GLN A 1 74 ? 5.734 -24.344 -16.953 1 93.38 74 GLN A C 1
ATOM 624 O O . GLN A 1 74 ? 5.945 -23.922 -15.812 1 93.38 74 GLN A O 1
ATOM 629 N N . SER A 1 75 ? 4.539 -24.391 -17.5 1 92.25 75 SER A N 1
ATOM 630 C CA . SER A 1 75 ? 3.354 -24.062 -16.703 1 92.25 75 SER A CA 1
ATOM 631 C C . SER A 1 75 ? 3.006 -25.188 -15.742 1 92.25 75 SER A C 1
ATOM 633 O O . SER A 1 75 ? 2.832 -26.344 -16.156 1 92.25 75 SER A O 1
ATOM 635 N N . VAL A 1 76 ? 2.898 -24.922 -14.461 1 92.94 76 VAL A N 1
ATOM 636 C CA . VAL A 1 76 ? 2.664 -25.984 -13.484 1 92.94 76 VAL A CA 1
ATOM 637 C C . VAL A 1 76 ? 1.333 -25.75 -12.773 1 92.94 76 VAL A C 1
ATOM 639 O O . VAL A 1 76 ? 1.055 -26.359 -11.742 1 92.94 76 VAL A O 1
ATOM 642 N N . GLY A 1 77 ? 0.575 -24.859 -13.281 1 89.25 77 GLY A N 1
ATOM 643 C CA . GLY A 1 77 ? -0.744 -24.641 -12.711 1 89.25 77 GLY A CA 1
ATOM 644 C C . GLY A 1 77 ? -1.238 -23.219 -12.883 1 89.25 77 GLY A C 1
ATOM 645 O O . GLY A 1 77 ? -0.521 -22.359 -13.414 1 89.25 77 GLY A O 1
ATOM 646 N N . HIS A 1 78 ? -2.471 -23.062 -12.625 1 88.12 78 HIS A N 1
ATOM 647 C CA . HIS A 1 78 ? -3.062 -21.734 -12.648 1 88.12 78 HIS A CA 1
ATOM 648 C C . HIS A 1 78 ? -4.156 -21.594 -11.594 1 88.12 78 HIS A C 1
ATOM 650 O O . HIS A 1 78 ? -4.742 -22.594 -11.172 1 88.12 78 HIS A O 1
ATOM 656 N N . CYS A 1 79 ? -4.281 -20.5 -11.094 1 86.25 79 CYS A N 1
ATOM 657 C CA . CYS A 1 79 ? -5.355 -20.125 -10.18 1 86.25 79 CYS A CA 1
ATOM 658 C C . CYS A 1 79 ? -6 -18.812 -10.609 1 86.25 79 CYS A C 1
ATOM 660 O O . CYS A 1 79 ? -5.367 -17.766 -10.555 1 86.25 79 CYS A O 1
ATOM 662 N N . PHE A 1 80 ? -7.219 -18.906 -11.023 1 84 80 PHE A N 1
ATOM 663 C CA . PHE A 1 80 ? -7.895 -17.734 -11.57 1 84 80 PHE A CA 1
ATOM 664 C C . PHE A 1 80 ? -7.043 -17.078 -12.656 1 84 80 PHE A C 1
ATOM 666 O O . PHE A 1 80 ? -6.719 -17.703 -13.664 1 84 80 PHE A O 1
ATOM 673 N N . SER A 1 81 ? -6.641 -15.891 -12.453 1 88.12 81 SER A N 1
ATOM 674 C CA . SER A 1 81 ? -5.898 -15.172 -13.484 1 88.12 81 SER A CA 1
ATOM 675 C C . SER A 1 81 ? -4.395 -15.297 -13.266 1 88.12 81 SER A C 1
ATOM 677 O O . SER A 1 81 ? -3.605 -14.664 -13.977 1 88.12 81 SER A O 1
ATOM 679 N N . TRP A 1 82 ? -4.02 -16.203 -12.406 1 91.69 82 TRP A N 1
ATOM 680 C CA . TRP A 1 82 ? -2.598 -16.344 -12.102 1 91.69 82 TRP A CA 1
ATOM 681 C C . TRP A 1 82 ? -2.037 -17.625 -12.68 1 91.69 82 TRP A C 1
ATOM 683 O O . TRP A 1 82 ? -2.688 -18.672 -12.625 1 91.69 82 TRP A O 1
ATOM 693 N N . GLY A 1 83 ? -0.876 -17.469 -13.281 1 92.5 83 GLY A N 1
ATOM 694 C CA . GLY A 1 83 ? -0.12 -18.625 -13.727 1 92.5 83 GLY A CA 1
ATOM 695 C C . GLY A 1 83 ? 1.111 -18.891 -12.883 1 92.5 83 GLY A C 1
ATOM 696 O O . GLY A 1 83 ? 1.738 -17.969 -12.375 1 92.5 83 GLY A O 1
ATOM 697 N N . TYR A 1 84 ? 1.389 -20.172 -12.727 1 94.62 84 TYR A N 1
ATOM 698 C CA . TYR A 1 84 ? 2.586 -20.656 -12.047 1 94.62 84 TYR A CA 1
ATOM 699 C C . TYR A 1 84 ? 3.541 -21.328 -13.031 1 94.62 84 TYR A C 1
ATOM 701 O O . TYR A 1 84 ? 3.152 -22.234 -13.758 1 94.62 84 TYR A O 1
ATOM 709 N N . PHE A 1 85 ? 4.762 -20.875 -12.992 1 94.19 85 PHE A N 1
ATOM 710 C CA . PHE A 1 85 ? 5.734 -21.344 -13.969 1 94.19 85 PHE A CA 1
ATOM 711 C C . PHE A 1 85 ? 7.012 -21.812 -13.273 1 94.19 85 PHE A C 1
ATOM 713 O O . PHE A 1 85 ? 7.426 -21.234 -12.273 1 94.19 85 PHE A O 1
ATOM 720 N N . ARG A 1 86 ? 7.566 -22.828 -13.797 1 95.69 86 ARG A N 1
ATOM 721 C CA . ARG A 1 86 ? 8.859 -23.266 -13.297 1 95.69 86 ARG A CA 1
ATOM 722 C C . ARG A 1 86 ? 9.859 -23.438 -14.438 1 95.69 86 ARG A C 1
ATOM 724 O O . ARG A 1 86 ? 9.469 -23.672 -15.578 1 95.69 86 ARG A O 1
ATOM 731 N N . ARG A 1 87 ? 11.016 -23.266 -14.133 1 95.5 87 ARG A N 1
ATOM 732 C CA . ARG A 1 87 ? 12.109 -23.422 -15.078 1 95.5 87 ARG A CA 1
ATOM 733 C C . ARG A 1 87 ? 13.344 -24 -14.398 1 95.5 87 ARG A C 1
ATOM 735 O O . ARG A 1 87 ? 13.609 -23.719 -13.234 1 95.5 87 ARG A O 1
ATOM 742 N N . SER A 1 88 ? 14.055 -24.797 -15.148 1 94.75 88 SER A N 1
ATOM 743 C CA . SER A 1 88 ? 15.281 -25.391 -14.609 1 94.75 88 SER A CA 1
ATOM 744 C C . SER A 1 88 ? 16.281 -24.312 -14.227 1 94.75 88 SER A C 1
ATOM 746 O O . SER A 1 88 ? 16.547 -23.391 -15 1 94.75 88 SER A O 1
ATOM 748 N N . ALA A 1 89 ? 16.844 -24.5 -13.102 1 94.69 89 ALA A N 1
ATOM 749 C CA . ALA A 1 89 ? 17.828 -23.562 -12.617 1 94.69 89 ALA A CA 1
ATOM 750 C C . ALA A 1 89 ? 19.094 -23.609 -13.469 1 94.69 89 ALA A C 1
ATOM 752 O O . ALA A 1 89 ? 19.875 -22.641 -13.484 1 94.69 89 ALA A O 1
ATOM 753 N N . GLN A 1 90 ? 19.281 -24.641 -14.109 1 93.38 90 GLN A N 1
ATOM 754 C CA . GLN A 1 90 ? 20.469 -24.812 -14.938 1 93.38 90 GLN A CA 1
ATOM 755 C C . GLN A 1 90 ? 20.484 -23.812 -16.094 1 93.38 90 GLN A C 1
ATOM 757 O O . GLN A 1 90 ? 21.547 -23.5 -16.625 1 93.38 90 GLN A O 1
ATOM 762 N N . LEU A 1 91 ? 19.328 -23.359 -16.469 1 93.75 91 LEU A N 1
ATOM 763 C CA . LEU A 1 91 ? 19.203 -22.422 -17.578 1 93.75 91 LEU A CA 1
ATOM 764 C C . LEU A 1 91 ? 19.547 -21 -17.125 1 93.75 91 LEU A C 1
ATOM 766 O O . LEU A 1 91 ? 19.547 -20.078 -17.953 1 93.75 91 LEU A O 1
ATOM 770 N N . GLY A 1 92 ? 19.797 -20.75 -15.812 1 91.38 92 GLY A N 1
ATOM 771 C CA . GLY A 1 92 ? 20.141 -19.438 -15.305 1 91.38 92 GLY A CA 1
ATOM 772 C C . GLY A 1 92 ? 19 -18.75 -14.586 1 91.38 92 GLY A C 1
ATOM 773 O O . GLY A 1 92 ? 18.031 -19.391 -14.195 1 91.38 92 GLY A O 1
ATOM 774 N N . PRO A 1 93 ? 19.188 -17.469 -14.469 1 90.81 93 PRO A N 1
ATOM 775 C CA . PRO A 1 93 ? 18.125 -16.719 -13.781 1 90.81 93 PRO A CA 1
ATOM 776 C C . PRO A 1 93 ? 16.812 -16.734 -14.539 1 90.81 93 PRO A C 1
ATOM 778 O O . PRO A 1 93 ? 16.797 -16.734 -15.773 1 90.81 93 PRO A O 1
ATOM 781 N N . PHE A 1 94 ? 15.766 -16.891 -13.844 1 92.69 94 PHE A N 1
ATOM 782 C CA . PHE A 1 94 ? 14.406 -16.875 -14.383 1 92.69 94 PHE A CA 1
ATOM 783 C C . PHE A 1 94 ? 13.68 -15.602 -13.984 1 92.69 94 PHE A C 1
ATOM 785 O O . PHE A 1 94 ? 12.953 -15.578 -12.992 1 92.69 94 PHE A O 1
ATOM 792 N N . ASP A 1 95 ? 13.883 -14.508 -14.734 1 88.12 95 ASP A N 1
ATOM 793 C CA . ASP A 1 95 ? 13.266 -13.219 -14.445 1 88.12 95 ASP A CA 1
ATOM 794 C C . ASP A 1 95 ? 12.227 -12.859 -15.5 1 88.12 95 ASP A C 1
ATOM 796 O O . ASP A 1 95 ? 12.578 -12.57 -16.641 1 88.12 95 ASP A O 1
ATOM 800 N N . MET A 1 96 ? 11.062 -12.977 -15.18 1 88.19 96 MET A N 1
ATOM 801 C CA . MET A 1 96 ? 9.984 -12.633 -16.094 1 88.19 96 MET A CA 1
ATOM 802 C C . MET A 1 96 ? 9.836 -11.117 -16.219 1 88.19 96 MET A C 1
ATOM 804 O O . MET A 1 96 ? 9.406 -10.617 -17.266 1 88.19 96 MET A O 1
ATOM 808 N N . PHE A 1 97 ? 10.172 -10.391 -15.156 1 91 97 PHE A N 1
ATOM 809 C CA . PHE A 1 97 ? 10.062 -8.938 -15.117 1 91 97 PHE A CA 1
ATOM 810 C C . PHE A 1 97 ? 11.406 -8.305 -14.75 1 91 97 PHE A C 1
ATOM 812 O O . PHE A 1 97 ? 11.547 -7.719 -13.672 1 91 97 PHE A O 1
ATOM 819 N N . SER A 1 98 ? 12.312 -8.289 -15.711 1 87.12 98 SER A N 1
ATOM 820 C CA . SER A 1 98 ? 13.711 -7.973 -15.461 1 87.12 98 SER A CA 1
ATOM 821 C C . SER A 1 98 ? 13.93 -6.469 -15.328 1 87.12 98 SER A C 1
ATOM 823 O O . SER A 1 98 ? 14.898 -6.027 -14.711 1 87.12 98 SER A O 1
ATOM 825 N N . ASP A 1 99 ? 13.055 -5.668 -15.922 1 89.31 99 ASP A N 1
ATOM 826 C CA . ASP A 1 99 ? 13.227 -4.219 -15.836 1 89.31 99 ASP A CA 1
ATOM 827 C C . ASP A 1 99 ? 12.078 -3.582 -15.055 1 89.31 99 ASP A C 1
ATOM 829 O O . ASP A 1 99 ? 11.023 -4.199 -14.867 1 89.31 99 ASP A O 1
ATOM 833 N N . VAL A 1 100 ? 12.359 -2.398 -14.656 1 91.56 100 VAL A N 1
ATOM 834 C CA . VAL A 1 100 ? 11.43 -1.689 -13.789 1 91.56 100 VAL A CA 1
ATOM 835 C C . VAL A 1 100 ? 10.102 -1.482 -14.523 1 91.56 100 VAL A C 1
ATOM 837 O O . VAL A 1 100 ? 9.031 -1.589 -13.914 1 91.56 100 VAL A O 1
ATOM 840 N N . ASP A 1 101 ? 10.102 -1.223 -15.812 1 92.12 101 ASP A N 1
ATOM 841 C CA . ASP A 1 101 ? 8.883 -0.965 -16.578 1 92.12 101 ASP A CA 1
ATOM 842 C C . ASP A 1 101 ? 8 -2.207 -16.641 1 92.12 101 ASP A C 1
ATOM 844 O O . ASP A 1 101 ? 6.777 -2.109 -16.531 1 92.12 101 ASP A O 1
ATOM 848 N N . SER A 1 102 ? 8.656 -3.342 -16.828 1 92.31 102 SER A N 1
ATOM 849 C CA . SER A 1 102 ? 7.887 -4.582 -16.859 1 92.31 102 SER A CA 1
ATOM 850 C C . SER A 1 102 ? 7.277 -4.902 -15.508 1 92.31 102 SER A C 1
ATOM 852 O O . SER A 1 102 ? 6.164 -5.426 -15.422 1 92.31 102 SER A O 1
ATOM 854 N N . ARG A 1 103 ? 8.023 -4.602 -14.469 1 93.94 103 ARG A N 1
ATOM 855 C CA . ARG A 1 103 ? 7.496 -4.801 -13.117 1 93.94 103 ARG A CA 1
ATOM 856 C C . ARG A 1 103 ? 6.297 -3.895 -12.859 1 93.94 103 ARG A C 1
ATOM 858 O O . ARG A 1 103 ? 5.285 -4.34 -12.312 1 93.94 103 ARG A O 1
ATOM 865 N N . ILE A 1 104 ? 6.41 -2.629 -13.227 1 95 104 ILE A N 1
ATOM 866 C CA . ILE A 1 104 ? 5.32 -1.673 -13.07 1 95 104 ILE A CA 1
ATOM 867 C C . ILE A 1 104 ? 4.109 -2.135 -13.875 1 95 104 ILE A C 1
ATOM 869 O O . ILE A 1 104 ? 2.977 -2.082 -13.398 1 95 104 ILE A O 1
ATOM 873 N N . SER A 1 105 ? 4.367 -2.6 -15.109 1 93.5 105 SER A N 1
ATOM 874 C CA . SER A 1 105 ? 3.287 -3.082 -15.969 1 93.5 105 SER A CA 1
ATOM 875 C C . SER A 1 105 ? 2.561 -4.258 -15.32 1 93.5 105 SER A C 1
ATOM 877 O O . SER A 1 105 ? 1.331 -4.34 -15.375 1 93.5 105 SER A O 1
ATOM 879 N N . HIS A 1 106 ? 3.314 -5.176 -14.781 1 94.44 106 HIS A N 1
ATOM 880 C CA . HIS A 1 106 ? 2.721 -6.32 -14.102 1 94.44 106 HIS A CA 1
ATOM 881 C C . HIS A 1 106 ? 1.866 -5.871 -12.922 1 94.44 106 HIS A C 1
ATOM 883 O O . HIS A 1 106 ? 0.739 -6.344 -12.75 1 94.44 106 HIS A O 1
ATOM 889 N N . LEU A 1 107 ? 2.359 -4.93 -12.078 1 95.88 107 LEU A N 1
ATOM 890 C CA . LEU A 1 107 ? 1.606 -4.398 -10.945 1 95.88 107 LEU A CA 1
ATOM 891 C C . LEU A 1 107 ? 0.347 -3.68 -11.414 1 95.88 107 LEU A C 1
ATOM 893 O O . LEU A 1 107 ? -0.692 -3.74 -10.75 1 95.88 107 LEU A O 1
ATOM 897 N N . ASN A 1 108 ? 0.443 -2.977 -12.562 1 95.5 108 ASN A N 1
ATOM 898 C CA . ASN A 1 108 ? -0.729 -2.322 -13.141 1 95.5 108 ASN A CA 1
ATOM 899 C C . ASN A 1 108 ? -1.82 -3.33 -13.484 1 95.5 108 ASN A C 1
ATOM 901 O O . ASN A 1 108 ? -3.002 -3.078 -13.242 1 95.5 108 ASN A O 1
ATOM 905 N N . LYS A 1 109 ? -1.352 -4.395 -14.039 1 94.25 109 LYS A N 1
ATOM 906 C CA . LYS A 1 109 ? -2.305 -5.445 -14.383 1 94.25 109 LYS A CA 1
ATOM 907 C C . LYS A 1 109 ? -2.998 -5.988 -13.141 1 94.25 109 LYS A C 1
ATOM 909 O O . LYS A 1 109 ? -4.223 -6.129 -13.117 1 94.25 109 LYS A O 1
ATOM 914 N N . ILE A 1 110 ? -2.221 -6.289 -12.125 1 95.56 110 ILE A N 1
ATOM 915 C CA . ILE A 1 110 ? -2.758 -6.781 -10.859 1 95.56 110 ILE A CA 1
ATOM 916 C C . ILE A 1 110 ? -3.707 -5.742 -10.266 1 95.56 110 ILE A C 1
ATOM 918 O O . ILE A 1 110 ? -4.832 -6.07 -9.883 1 95.56 110 ILE A O 1
ATOM 922 N N . GLY A 1 111 ? -3.289 -4.445 -10.203 1 96.56 111 GLY A N 1
ATOM 923 C CA . GLY A 1 111 ? -4.098 -3.369 -9.656 1 96.56 111 GLY A CA 1
ATOM 924 C C . GLY A 1 111 ? -5.418 -3.186 -10.383 1 96.56 111 GLY A C 1
ATOM 925 O O . GLY A 1 111 ? -6.445 -2.926 -9.758 1 96.56 111 GLY A O 1
ATOM 926 N N . GLN A 1 112 ? -5.328 -3.303 -11.68 1 96 112 GLN A N 1
ATOM 927 C CA . GLN A 1 112 ? -6.539 -3.137 -12.477 1 96 112 GLN A CA 1
ATOM 928 C C . GLN A 1 112 ? -7.559 -4.227 -12.164 1 96 112 GLN A C 1
ATOM 930 O O . GLN A 1 112 ? -8.75 -3.947 -12.039 1 96 112 GLN A O 1
ATOM 935 N N . MET A 1 113 ? -7.066 -5.434 -12.086 1 94.81 113 MET A N 1
ATOM 936 C CA . MET A 1 113 ? -7.957 -6.539 -11.742 1 94.81 113 MET A CA 1
ATOM 937 C C . MET A 1 113 ? -8.586 -6.32 -10.375 1 94.81 113 MET A C 1
ATOM 939 O O . MET A 1 113 ? -9.797 -6.473 -10.211 1 94.81 113 MET A O 1
ATOM 943 N N . VAL A 1 114 ? -7.797 -6.004 -9.383 1 96.81 114 VAL A N 1
ATOM 944 C CA . VAL A 1 114 ? -8.289 -5.793 -8.023 1 96.81 114 VAL A CA 1
ATOM 945 C C . VAL A 1 114 ? -9.258 -4.613 -8 1 96.81 114 VAL A C 1
ATOM 947 O O . VAL A 1 114 ? -10.273 -4.652 -7.312 1 96.81 114 VAL A O 1
ATOM 950 N N . ARG A 1 115 ? -8.961 -3.492 -8.742 1 97.5 115 ARG A N 1
ATOM 951 C CA . ARG A 1 115 ? -9.812 -2.311 -8.82 1 97.5 115 ARG A CA 1
ATOM 952 C C . ARG A 1 115 ? -11.188 -2.66 -9.383 1 97.5 115 ARG A C 1
ATOM 954 O O . ARG A 1 115 ? -12.211 -2.219 -8.859 1 97.5 115 ARG A O 1
ATOM 961 N N . LEU A 1 116 ? -11.195 -3.438 -10.461 1 96.69 116 LEU A N 1
ATOM 962 C CA . LEU A 1 116 ? -12.453 -3.826 -11.086 1 96.69 116 LEU A CA 1
ATOM 963 C C . LEU A 1 116 ? -13.297 -4.676 -10.141 1 96.69 116 LEU A C 1
ATOM 965 O O . LEU A 1 116 ? -14.508 -4.473 -10.031 1 96.69 116 LEU A O 1
ATOM 969 N N . LEU A 1 117 ? -12.641 -5.664 -9.453 1 96.56 117 LEU A N 1
ATOM 970 C CA . LEU A 1 117 ? -13.352 -6.496 -8.484 1 96.56 117 LEU A CA 1
ATOM 971 C C . LEU A 1 117 ? -13.898 -5.648 -7.34 1 96.56 117 LEU A C 1
ATOM 973 O O . LEU A 1 117 ? -15.016 -5.867 -6.875 1 96.56 117 LEU A O 1
ATOM 977 N N . CYS A 1 118 ? -13.094 -4.703 -6.863 1 97.38 118 CYS A N 1
ATOM 978 C CA . CYS A 1 118 ? -13.492 -3.807 -5.785 1 97.38 118 CYS A CA 1
ATOM 979 C C . CYS A 1 118 ? -14.703 -2.973 -6.191 1 97.38 118 CYS A C 1
ATOM 981 O O . CYS A 1 118 ? -15.688 -2.898 -5.457 1 97.38 118 CYS A O 1
ATOM 983 N N . LEU A 1 119 ? -14.641 -2.389 -7.414 1 97.06 119 LEU A N 1
ATOM 984 C CA . LEU A 1 119 ? -15.719 -1.544 -7.918 1 97.06 119 LEU A CA 1
ATOM 985 C C . LEU A 1 119 ? -17 -2.354 -8.109 1 97.06 119 LEU A C 1
ATOM 987 O O . LEU A 1 119 ? -18.094 -1.873 -7.809 1 97.06 119 LEU A O 1
ATOM 991 N N . ALA A 1 120 ? -16.844 -3.574 -8.625 1 96.94 120 ALA A N 1
ATOM 992 C CA . ALA A 1 120 ? -18 -4.449 -8.789 1 96.94 120 ALA A CA 1
ATOM 993 C C . ALA A 1 120 ? -18.688 -4.715 -7.449 1 96.94 120 ALA A C 1
ATOM 995 O O . ALA A 1 120 ? -19.906 -4.633 -7.344 1 96.94 120 ALA A O 1
ATOM 996 N N . ASN A 1 121 ? -17.906 -5.02 -6.453 1 96.31 121 ASN A N 1
ATOM 997 C CA . ASN A 1 121 ? -18.469 -5.285 -5.133 1 96.31 121 ASN A CA 1
ATOM 998 C C . ASN A 1 121 ? -19.109 -4.035 -4.527 1 96.31 121 ASN A C 1
ATOM 1000 O O . ASN A 1 121 ? -20.125 -4.121 -3.852 1 96.31 121 ASN A O 1
ATOM 1004 N N . LEU A 1 122 ? -18.531 -2.873 -4.75 1 94.94 122 LEU A N 1
ATOM 1005 C CA . LEU A 1 122 ? -19.109 -1.622 -4.273 1 94.94 122 LEU A CA 1
ATOM 1006 C C . LEU A 1 122 ? -20.469 -1.367 -4.922 1 94.94 122 LEU A C 1
ATOM 1008 O O . LEU A 1 122 ? -21.438 -1.046 -4.234 1 94.94 122 LEU A O 1
ATOM 1012 N N . LEU A 1 123 ? -20.531 -1.523 -6.238 1 94.38 123 LEU A N 1
ATOM 1013 C CA . LEU A 1 123 ? -21.75 -1.273 -6.984 1 94.38 123 LEU A CA 1
ATOM 1014 C C . LEU A 1 123 ? -22.859 -2.229 -6.547 1 94.38 123 LEU A C 1
ATOM 1016 O O . LEU A 1 123 ? -23.969 -1.798 -6.242 1 94.38 123 LEU A O 1
ATOM 1020 N N . ILE A 1 124 ? -22.531 -3.523 -6.527 1 93.69 124 ILE A N 1
ATOM 1021 C CA . ILE A 1 124 ? -23.5 -4.531 -6.121 1 93.69 124 ILE A CA 1
ATOM 1022 C C . ILE A 1 124 ? -23.938 -4.289 -4.676 1 93.69 124 ILE A C 1
ATOM 10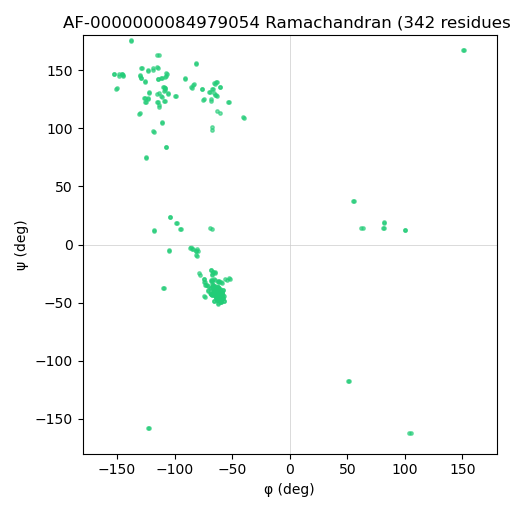24 O O . ILE A 1 124 ? -25.125 -4.355 -4.352 1 93.69 124 ILE A O 1
ATOM 1028 N N . GLY A 1 125 ? -22.938 -4.023 -3.855 1 90.12 125 GLY A N 1
ATOM 1029 C CA . GLY A 1 125 ? -23.234 -3.777 -2.453 1 90.12 125 GLY A CA 1
ATOM 1030 C C . GLY A 1 125 ? -24.141 -2.58 -2.23 1 90.12 125 GLY A C 1
ATOM 1031 O O . GLY A 1 125 ? -25.094 -2.658 -1.47 1 90.12 125 GLY A O 1
ATOM 1032 N N . VAL A 1 126 ? -23.906 -1.477 -2.85 1 88.69 126 VAL A N 1
ATOM 1033 C CA . VAL A 1 126 ? -24.688 -0.254 -2.701 1 88.69 126 VAL A CA 1
ATOM 1034 C C . VAL A 1 126 ? -26.109 -0.479 -3.232 1 88.69 126 VAL A C 1
ATOM 1036 O O . VAL A 1 126 ? -27.078 -0.12 -2.574 1 88.69 126 VAL A O 1
ATOM 1039 N N . THR A 1 127 ? -26.281 -1.048 -4.43 1 89.06 127 THR A N 1
ATOM 1040 C CA . THR A 1 127 ? -27.594 -1.313 -5.016 1 89.06 127 THR A CA 1
ATOM 1041 C C . THR A 1 127 ? -28.422 -2.23 -4.113 1 89.06 127 THR A C 1
ATOM 1043 O O . THR A 1 127 ? -29.609 -2.016 -3.924 1 89.06 127 THR A O 1
ATOM 1046 N N . ASN A 1 128 ? -27.719 -3.234 -3.551 1 85.94 128 ASN A N 1
ATOM 1047 C CA . ASN A 1 128 ? -28.391 -4.168 -2.662 1 85.94 128 ASN A CA 1
ATOM 1048 C C . ASN A 1 128 ? -28.844 -3.488 -1.374 1 85.94 128 ASN A C 1
ATOM 1050 O O . ASN A 1 128 ? -29.875 -3.861 -0.798 1 85.94 128 ASN A O 1
ATOM 1054 N N . THR A 1 129 ? -28.141 -2.598 -0.904 1 81.5 129 THR A N 1
ATOM 1055 C CA . THR A 1 129 ? -28.562 -1.849 0.277 1 81.5 129 THR A CA 1
ATOM 1056 C C . THR A 1 129 ? -29.844 -1.086 0.008 1 81.5 129 THR A C 1
ATOM 1058 O O . THR A 1 129 ? -30.75 -1.052 0.855 1 81.5 129 THR A O 1
ATOM 1061 N N . PHE A 1 130 ? -29.906 -0.497 -1.183 1 81.5 130 PHE A N 1
ATOM 1062 C CA . PHE A 1 130 ? -31.109 0.25 -1.549 1 81.5 130 PHE A CA 1
ATOM 1063 C C . PHE A 1 130 ? -32.312 -0.686 -1.716 1 81.5 130 PHE A C 1
ATOM 1065 O O . PHE A 1 130 ? -33.438 -0.31 -1.425 1 81.5 130 PHE A O 1
ATOM 1072 N N . SER A 1 131 ? -32.031 -1.857 -2.137 1 81.31 131 SER A N 1
ATOM 1073 C CA . SER A 1 131 ? -33.094 -2.826 -2.35 1 81.31 131 SER A CA 1
ATOM 1074 C C . SER A 1 131 ? -33.5 -3.488 -1.039 1 81.31 131 SER A C 1
ATOM 1076 O O . SER A 1 131 ? -34.5 -4.199 -0.989 1 81.31 131 SER A O 1
ATOM 1078 N N . GLY A 1 132 ? -32.781 -3.26 0.011 1 76.06 132 GLY A N 1
ATOM 1079 C CA . GLY A 1 132 ? -33.094 -3.838 1.308 1 76.06 132 GLY A CA 1
ATOM 1080 C C . GLY A 1 132 ? -32.594 -5.258 1.467 1 76.06 132 GLY A C 1
ATOM 1081 O O . GLY A 1 132 ? -33.062 -6.004 2.32 1 76.06 132 GLY A O 1
ATOM 1082 N N . ALA A 1 133 ? -31.625 -5.57 0.568 1 76.06 133 ALA A N 1
ATOM 1083 C CA . ALA A 1 133 ? -31.078 -6.922 0.665 1 76.06 133 ALA A CA 1
ATOM 1084 C C . ALA A 1 133 ? -30.25 -7.09 1.934 1 76.06 133 ALA A C 1
ATOM 1086 O O . ALA A 1 133 ? -29.391 -6.262 2.23 1 76.06 133 ALA A O 1
ATOM 1087 N N . SER A 1 134 ? -30.484 -8.125 2.684 1 76.38 134 SER A N 1
ATOM 1088 C CA . SER A 1 134 ? -29.891 -8.336 4 1 76.38 134 SER A CA 1
ATOM 1089 C C . SER A 1 134 ? -28.391 -8.602 3.896 1 76.38 134 SER A C 1
ATOM 1091 O O . SER A 1 134 ? -27.625 -8.234 4.789 1 76.38 134 SER A O 1
ATOM 1093 N N . LEU A 1 135 ? -27.953 -9.227 2.773 1 82.56 135 LEU A N 1
ATOM 1094 C CA . LEU A 1 135 ? -26.547 -9.648 2.713 1 82.56 135 LEU A CA 1
ATOM 1095 C C . LEU A 1 135 ? -25.719 -8.633 1.946 1 82.56 135 LEU A C 1
ATOM 1097 O O . LEU A 1 135 ? -24.562 -8.898 1.609 1 82.56 135 LEU A O 1
ATOM 1101 N N . ALA A 1 136 ? -26.25 -7.414 1.798 1 84.5 136 ALA A N 1
ATOM 1102 C CA . ALA A 1 136 ? -25.547 -6.352 1.082 1 84.5 136 ALA A CA 1
ATOM 1103 C C . ALA A 1 136 ? -24.203 -6.035 1.739 1 84.5 136 ALA A C 1
ATOM 1105 O O . ALA A 1 136 ? -23.234 -5.727 1.053 1 84.5 136 ALA A O 1
ATOM 1106 N N . TRP A 1 137 ? -24.188 -6.199 3.047 1 83.75 137 TRP A N 1
ATOM 1107 C CA . TRP A 1 137 ? -23 -5.836 3.814 1 83.75 137 TRP A CA 1
ATOM 1108 C C . TRP A 1 137 ? -21.828 -6.742 3.467 1 83.75 137 TRP A C 1
ATOM 1110 O O . TRP A 1 137 ? -20.672 -6.336 3.568 1 83.75 137 TRP A O 1
ATOM 1120 N N . LEU A 1 138 ? -22.141 -7.871 2.99 1 89 138 LEU A N 1
ATOM 1121 C CA . LEU A 1 138 ? -21.062 -8.797 2.631 1 89 138 LEU A CA 1
ATOM 1122 C C . LEU A 1 138 ? -20.281 -8.266 1.442 1 89 138 LEU A C 1
ATOM 1124 O O . LEU A 1 138 ? -19.047 -8.359 1.418 1 89 138 LEU A O 1
ATOM 1128 N N . ASN A 1 139 ? -21 -7.758 0.446 1 92.94 139 ASN A N 1
ATOM 1129 C CA . ASN A 1 139 ? -20.328 -7.18 -0.709 1 92.94 139 ASN A CA 1
ATOM 1130 C C . ASN A 1 139 ? -19.469 -5.977 -0.315 1 92.94 139 ASN A C 1
ATOM 1132 O O . ASN A 1 139 ? -18.359 -5.805 -0.814 1 92.94 139 ASN A O 1
ATOM 1136 N N . LEU A 1 140 ? -19.984 -5.211 0.582 1 90.81 140 LEU A N 1
ATOM 1137 C CA . LEU A 1 140 ? -19.25 -4.004 0.978 1 90.81 140 LEU A CA 1
ATOM 1138 C C . LEU A 1 140 ? -18.047 -4.352 1.847 1 90.81 140 LEU A C 1
ATOM 1140 O O . LEU A 1 140 ? -17.016 -3.682 1.778 1 90.81 140 LEU A O 1
ATOM 1144 N N . LEU A 1 141 ? -18.141 -5.406 2.635 1 91.88 141 LEU A N 1
ATOM 1145 C CA . LEU A 1 141 ? -17 -5.906 3.381 1 91.88 141 LEU A CA 1
ATOM 1146 C C . LEU A 1 141 ? -15.914 -6.41 2.434 1 91.88 141 LEU A C 1
ATOM 1148 O O . LEU A 1 141 ? -14.734 -6.129 2.631 1 91.88 141 LEU A O 1
ATOM 1152 N N . CYS A 1 142 ? -16.375 -7.09 1.46 1 95.25 142 CYS A N 1
ATOM 1153 C CA . CYS A 1 142 ? -15.43 -7.578 0.458 1 95.25 142 CYS A CA 1
ATOM 1154 C C . CYS A 1 142 ? -14.734 -6.418 -0.247 1 95.25 142 CYS A C 1
ATOM 1156 O O . CYS A 1 142 ? -13.516 -6.453 -0.457 1 95.25 142 CYS A O 1
ATOM 1158 N N . ALA A 1 143 ? -15.492 -5.359 -0.536 1 96.62 143 ALA A N 1
ATOM 1159 C CA . ALA A 1 143 ? -14.914 -4.18 -1.175 1 96.62 143 ALA A CA 1
ATOM 1160 C C . ALA A 1 143 ? -13.859 -3.533 -0.283 1 96.62 143 ALA A C 1
ATOM 1162 O O . ALA A 1 143 ? -12.812 -3.1 -0.766 1 96.62 143 ALA A O 1
ATOM 1163 N N . THR A 1 144 ? -14.133 -3.547 0.988 1 95.94 144 THR A N 1
ATOM 1164 C CA . THR A 1 144 ? -13.188 -2.982 1.941 1 95.94 144 THR A CA 1
ATOM 1165 C C . THR A 1 144 ? -11.875 -3.771 1.937 1 95.94 144 THR A C 1
ATOM 1167 O O . THR A 1 144 ? -10.797 -3.188 1.899 1 95.94 144 THR A O 1
ATOM 1170 N N . PHE A 1 145 ? -12.031 -5.031 1.925 1 96.88 145 PHE A N 1
ATOM 1171 C CA . PHE A 1 145 ? -10.867 -5.91 1.898 1 96.88 145 PHE A CA 1
ATOM 1172 C C . PHE A 1 145 ? -10.07 -5.723 0.611 1 96.88 145 PHE A C 1
ATOM 1174 O O . PHE A 1 145 ? -8.852 -5.59 0.645 1 96.88 145 PHE A O 1
ATOM 1181 N N . LEU A 1 146 ? -10.734 -5.66 -0.487 1 97.75 146 LEU A N 1
ATOM 1182 C CA . LEU A 1 146 ? -10.094 -5.484 -1.783 1 97.75 146 LEU A CA 1
ATOM 1183 C C . LEU A 1 146 ? -9.422 -4.117 -1.877 1 97.75 146 LEU A C 1
ATOM 1185 O O . LEU A 1 146 ? -8.359 -3.98 -2.482 1 97.75 146 LEU A O 1
ATOM 1189 N N . ALA A 1 147 ? -10.047 -3.127 -1.28 1 98.19 147 ALA A N 1
ATOM 1190 C CA . ALA A 1 147 ? -9.469 -1.783 -1.27 1 98.19 147 ALA A CA 1
ATOM 1191 C C . ALA A 1 147 ? -8.141 -1.762 -0.523 1 98.19 147 ALA A C 1
ATOM 1193 O O . ALA A 1 147 ? -7.191 -1.1 -0.953 1 98.19 147 ALA A O 1
ATOM 1194 N N . TYR A 1 148 ? -8.117 -2.488 0.574 1 97.94 148 TYR A N 1
ATOM 1195 C CA . TYR A 1 148 ? -6.859 -2.625 1.302 1 97.94 148 TYR A CA 1
ATOM 1196 C C . TYR A 1 148 ? -5.77 -3.195 0.405 1 97.94 148 TYR A C 1
ATOM 1198 O O . TYR A 1 148 ? -4.66 -2.658 0.345 1 97.94 148 TYR A O 1
ATOM 1206 N N . GLY A 1 149 ? -6.047 -4.27 -0.299 1 97.62 149 GLY A N 1
ATOM 1207 C CA . GLY A 1 149 ? -5.098 -4.871 -1.223 1 97.62 149 GLY A CA 1
ATOM 1208 C C . GLY A 1 149 ? -4.672 -3.932 -2.338 1 97.62 149 GLY A C 1
ATOM 1209 O O . GLY A 1 149 ? -3.496 -3.881 -2.701 1 97.62 149 GLY A O 1
ATOM 1210 N N . LEU A 1 150 ? -5.664 -3.188 -2.84 1 98 150 LEU A N 1
ATOM 1211 C CA . LEU A 1 150 ? -5.371 -2.217 -3.889 1 98 150 LEU A CA 1
ATOM 1212 C C . LEU A 1 150 ? -4.406 -1.149 -3.387 1 98 150 LEU A C 1
ATOM 1214 O O . LEU A 1 150 ? -3.506 -0.727 -4.117 1 98 150 LEU A O 1
ATOM 1218 N N . GLY A 1 151 ? -4.598 -0.745 -2.174 1 97.69 151 GLY A N 1
ATOM 1219 C CA . GLY A 1 151 ? -3.66 0.198 -1.582 1 97.69 151 GLY A CA 1
ATOM 1220 C C . GLY A 1 151 ? -2.24 -0.334 -1.515 1 97.69 151 GLY A C 1
ATOM 1221 O O . GLY A 1 151 ? -1.289 0.38 -1.84 1 97.69 151 GLY A O 1
ATOM 1222 N N . ARG A 1 152 ? -2.162 -1.561 -1.103 1 96.75 152 ARG A N 1
ATOM 1223 C CA . ARG A 1 152 ? -0.85 -2.191 -1.015 1 96.75 152 ARG A CA 1
ATOM 1224 C C . ARG A 1 152 ? -0.17 -2.234 -2.379 1 96.75 152 ARG A C 1
ATOM 1226 O O . ARG A 1 152 ? 1.01 -1.896 -2.5 1 96.75 152 ARG A O 1
ATOM 1233 N N . ILE A 1 153 ? -0.895 -2.631 -3.387 1 96.81 153 ILE A N 1
ATOM 1234 C CA . ILE A 1 153 ? -0.365 -2.738 -4.742 1 96.81 153 ILE A CA 1
ATOM 1235 C C . ILE A 1 153 ? 0.022 -1.354 -5.258 1 96.81 153 ILE A C 1
ATOM 1237 O O . ILE A 1 153 ? 1.062 -1.19 -5.898 1 96.81 153 ILE A O 1
ATOM 1241 N N . SER A 1 154 ? -0.805 -0.369 -4.965 1 96.62 154 SER A N 1
ATOM 1242 C CA . SER A 1 154 ? -0.564 0.995 -5.426 1 96.62 154 SER A CA 1
ATOM 1243 C C . SER A 1 154 ? 0.714 1.564 -4.816 1 96.62 154 SER A C 1
ATOM 1245 O O . SER A 1 154 ? 1.471 2.264 -5.496 1 96.62 154 SER A O 1
ATOM 1247 N N . SER A 1 155 ? 0.918 1.259 -3.578 1 95.25 155 SER A N 1
ATOM 1248 C CA . SER A 1 155 ? 2.125 1.743 -2.916 1 95.25 155 SER A CA 1
ATOM 1249 C C . SER A 1 155 ? 3.377 1.118 -3.521 1 95.25 155 SER A C 1
ATOM 1251 O O . SER A 1 155 ? 4.379 1.805 -3.734 1 95.25 155 SER A O 1
ATOM 1253 N N . LYS A 1 156 ? 3.348 -0.179 -3.781 1 94.12 156 LYS A N 1
ATOM 1254 C CA . LYS A 1 156 ? 4.465 -0.858 -4.434 1 94.12 156 LYS A CA 1
ATOM 1255 C C . LYS A 1 156 ? 4.77 -0.233 -5.789 1 94.12 156 LYS A C 1
ATOM 1257 O O . LYS A 1 156 ? 5.934 0.002 -6.125 1 94.12 156 LYS A O 1
ATOM 1262 N N . ARG A 1 157 ? 3.762 -0.007 -6.531 1 95.31 157 ARG A N 1
ATOM 1263 C CA . ARG A 1 157 ? 3.895 0.608 -7.848 1 95.31 157 ARG A CA 1
ATOM 1264 C C . ARG A 1 157 ? 4.527 1.992 -7.742 1 95.31 157 ARG A C 1
ATOM 1266 O O . ARG A 1 157 ? 5.434 2.326 -8.516 1 95.31 157 ARG A O 1
ATOM 1273 N N . GLU A 1 158 ? 4.004 2.76 -6.816 1 93.12 158 GLU A N 1
ATOM 1274 C CA . GLU A 1 158 ? 4.496 4.121 -6.637 1 93.12 158 GLU A CA 1
ATOM 1275 C C . GLU A 1 158 ? 5.98 4.129 -6.27 1 93.12 158 GLU A C 1
ATOM 1277 O O . GLU A 1 158 ? 6.738 4.977 -6.75 1 93.12 158 GLU A O 1
ATOM 1282 N N . SER A 1 159 ? 6.383 3.211 -5.422 1 90.75 159 SER A N 1
ATOM 1283 C CA . SER A 1 159 ? 7.785 3.102 -5.039 1 90.75 159 SER A CA 1
ATOM 1284 C C . SER A 1 159 ? 8.664 2.812 -6.25 1 90.75 159 SER A C 1
ATOM 1286 O O . SER A 1 159 ? 9.758 3.377 -6.379 1 90.75 159 SER A O 1
ATOM 1288 N N . LEU A 1 160 ? 8.227 2.004 -7.18 1 92.06 160 LEU A N 1
ATOM 1289 C CA . LEU A 1 160 ? 8.977 1.654 -8.375 1 92.06 160 LEU A CA 1
ATOM 1290 C C . LEU A 1 160 ? 9.055 2.838 -9.336 1 92.06 160 LEU A C 1
ATOM 1292 O O . LEU A 1 160 ? 10.086 3.061 -9.977 1 92.06 160 LEU A O 1
ATOM 1296 N N . VAL A 1 161 ? 7.965 3.521 -9.43 1 91.75 161 VAL A N 1
ATOM 1297 C CA . VAL A 1 161 ? 7.926 4.691 -10.305 1 91.75 161 VAL A CA 1
ATOM 1298 C C . VAL A 1 161 ? 8.898 5.75 -9.797 1 91.75 161 VAL A C 1
ATOM 1300 O O . VAL A 1 161 ? 9.602 6.383 -10.586 1 91.75 161 VAL A O 1
ATOM 1303 N N . GLU A 1 162 ? 8.961 5.871 -8.484 1 86.69 162 GLU A N 1
ATOM 1304 C CA . GLU A 1 162 ? 9.898 6.816 -7.883 1 86.69 162 GLU A CA 1
ATOM 1305 C C . GLU A 1 162 ? 11.344 6.391 -8.133 1 86.69 162 GLU A C 1
ATOM 1307 O O . GLU A 1 162 ? 12.203 7.23 -8.406 1 86.69 162 GLU A O 1
ATOM 1312 N N . GLU A 1 163 ? 11.602 5.129 -8.016 1 84 163 GLU A N 1
ATOM 1313 C CA . GLU A 1 163 ? 12.922 4.594 -8.312 1 84 163 GLU A CA 1
ATOM 1314 C C . GLU A 1 163 ? 13.32 4.863 -9.758 1 84 163 GLU A C 1
ATOM 1316 O O . GLU A 1 163 ? 14.469 5.199 -10.039 1 84 163 GLU A O 1
ATOM 1321 N N . ARG A 1 164 ? 12.406 4.668 -10.609 1 86.06 164 ARG A N 1
ATOM 1322 C CA . ARG A 1 164 ? 12.648 4.91 -12.031 1 86.06 164 ARG A CA 1
ATOM 1323 C C . ARG A 1 164 ? 12.969 6.375 -12.289 1 86.06 164 ARG A C 1
ATOM 1325 O O . ARG A 1 164 ? 13.875 6.688 -13.062 1 86.06 164 ARG A O 1
ATOM 1332 N N . GLN A 1 165 ? 12.227 7.246 -11.656 1 84.69 165 GLN A N 1
ATOM 1333 C CA . GLN A 1 165 ? 12.43 8.68 -11.82 1 84.69 165 GLN A CA 1
ATOM 1334 C C . GLN A 1 165 ? 13.781 9.117 -11.273 1 84.69 165 GLN A C 1
ATOM 1336 O O . GLN A 1 165 ? 14.461 9.961 -11.867 1 84.69 165 GLN A O 1
ATOM 1341 N N . LEU A 1 166 ? 14.141 8.562 -10.148 1 79.31 166 LEU A N 1
ATOM 1342 C CA . LEU A 1 166 ? 15.438 8.883 -9.57 1 79.31 166 LEU A CA 1
ATOM 1343 C C . LEU A 1 166 ? 16.562 8.438 -10.492 1 79.31 166 LEU A C 1
ATOM 1345 O O . LEU A 1 166 ? 17.562 9.148 -10.641 1 79.31 166 LEU A O 1
ATOM 1349 N N . HIS A 1 167 ? 16.453 7.281 -11.047 1 80.56 167 HIS A N 1
ATOM 1350 C CA . HIS A 1 167 ? 17.453 6.77 -11.977 1 80.56 167 HIS A CA 1
ATOM 1351 C C . HIS A 1 167 ? 17.531 7.633 -13.227 1 80.56 167 HIS A C 1
ATOM 1353 O O . HIS A 1 167 ? 18.625 7.863 -13.758 1 80.56 167 HIS A O 1
ATOM 1359 N N . GLU A 1 168 ? 16.422 8.094 -13.672 1 82.12 168 GLU A N 1
ATOM 1360 C CA . GLU A 1 168 ? 16.359 8.93 -14.867 1 82.12 168 GLU A CA 1
ATOM 1361 C C . GLU A 1 168 ? 17 10.297 -14.609 1 82.12 168 GLU A C 1
ATOM 1363 O O . GLU A 1 168 ? 17.609 10.875 -15.516 1 82.12 168 GLU A O 1
ATOM 1368 N N . CYS A 1 169 ? 16.734 10.922 -13.43 1 70.75 169 CYS A N 1
ATOM 1369 C CA . CYS A 1 169 ? 17.328 12.211 -13.086 1 70.75 169 CYS A CA 1
ATOM 1370 C C . CYS A 1 169 ? 18.844 12.102 -12.977 1 70.75 169 CYS A C 1
ATOM 1372 O O . CYS A 1 169 ? 19.578 13.016 -13.367 1 70.75 169 CYS A O 1
ATOM 1374 N N . ILE A 1 170 ? 19.312 11.125 -12.383 1 65.25 170 ILE A N 1
ATOM 1375 C CA . ILE A 1 170 ? 20.75 10.945 -12.172 1 65.25 170 ILE A CA 1
ATOM 1376 C C . ILE A 1 170 ? 21.438 10.672 -13.508 1 65.25 170 ILE A C 1
ATOM 1378 O O . ILE A 1 170 ? 22.531 11.172 -13.758 1 65.25 170 ILE A O 1
ATOM 1382 N N . PHE A 1 171 ? 20.812 9.938 -14.391 1 69 171 PHE A N 1
ATOM 1383 C CA . PHE A 1 171 ? 21.516 9.516 -15.602 1 69 171 PHE A CA 1
ATOM 1384 C C . PHE A 1 171 ? 21.047 10.312 -16.812 1 69 171 PHE A C 1
ATOM 1386 O O . PHE A 1 171 ? 21.453 10.039 -17.938 1 69 171 PHE A O 1
ATOM 1393 N N . SER A 1 172 ? 20 11.195 -16.594 1 59.88 172 SER A N 1
ATOM 1394 C CA . SER A 1 172 ? 19.688 12.078 -17.719 1 59.88 172 SER A CA 1
ATOM 1395 C C . SER A 1 172 ? 20.828 13.039 -18 1 59.88 172 SER A C 1
ATOM 1397 O O . SER A 1 172 ? 21.359 13.672 -17.094 1 59.88 172 SER A O 1
ATOM 1399 N N . PRO A 1 173 ? 21.266 13.156 -19.203 1 46.06 173 PRO A N 1
ATOM 1400 C CA . PRO A 1 173 ? 22.375 14.062 -19.547 1 46.06 173 PRO A CA 1
ATOM 1401 C C . PRO A 1 173 ? 22.062 15.523 -19.234 1 46.06 173 PRO A C 1
ATOM 1403 O O . PRO A 1 173 ? 20.891 15.922 -19.234 1 46.06 173 PRO A O 1
ATOM 1406 N N . MET B 1 1 ? 3.799 44.469 6.871 1 53.75 1 MET B N 1
ATOM 1407 C CA . MET B 1 1 ? 2.91 43.312 7.047 1 53.75 1 MET B CA 1
ATOM 1408 C C . MET B 1 1 ? 3.354 42.156 6.176 1 53.75 1 MET B C 1
ATOM 1410 O O . MET B 1 1 ? 3.531 42.312 4.965 1 53.75 1 MET B O 1
ATOM 1414 N N . SER B 1 2 ? 3.885 40.969 6.758 1 70.69 2 SER B N 1
ATOM 1415 C CA . SER B 1 2 ? 4.566 39.969 5.922 1 70.69 2 SER B CA 1
ATOM 1416 C C . SER B 1 2 ? 3.635 39.406 4.855 1 70.69 2 SER B C 1
ATOM 1418 O O . SER B 1 2 ? 2.418 39.375 5.051 1 70.69 2 SER B O 1
ATOM 1420 N N . GLU B 1 3 ? 3.859 39.656 3.629 1 90.75 3 GLU B N 1
ATOM 1421 C CA . GLU B 1 3 ? 3.117 39.125 2.492 1 90.75 3 GLU B CA 1
ATOM 1422 C C . GLU B 1 3 ? 2.766 37.656 2.703 1 90.75 3 GLU B C 1
ATOM 1424 O O . GLU B 1 3 ? 3.633 36.844 3.047 1 90.75 3 GLU B O 1
ATOM 1429 N N . THR B 1 4 ? 1.413 37.5 2.926 1 92.5 4 THR B N 1
ATOM 1430 C CA . THR B 1 4 ? 0.966 36.125 3.148 1 92.5 4 THR B CA 1
ATOM 1431 C C . THR B 1 4 ? 0.214 35.594 1.931 1 92.5 4 THR B C 1
ATOM 1433 O O . THR B 1 4 ? -0.302 36.375 1.127 1 92.5 4 THR B O 1
ATOM 1436 N N . LYS B 1 5 ? 0.301 34.375 1.654 1 94.31 5 LYS B N 1
ATOM 1437 C CA . LYS B 1 5 ? -0.367 33.625 0.583 1 94.31 5 LYS B CA 1
ATOM 1438 C C . LYS B 1 5 ? -1.126 32.438 1.134 1 94.31 5 LYS B C 1
ATOM 1440 O O . LYS B 1 5 ? -0.608 31.688 1.978 1 94.31 5 LYS B O 1
ATOM 1445 N N . THR B 1 6 ? -2.414 32.312 0.821 1 94.62 6 THR B N 1
ATOM 1446 C CA . THR B 1 6 ? -3.215 31.188 1.274 1 94.62 6 THR B CA 1
ATOM 1447 C C . THR B 1 6 ? -3.553 30.266 0.108 1 94.62 6 THR B C 1
ATOM 1449 O O . THR B 1 6 ? -4.012 30.719 -0.94 1 94.62 6 THR B O 1
ATOM 1452 N N . LEU B 1 7 ? -3.211 29.078 0.218 1 95.75 7 LEU B N 1
ATOM 1453 C CA . LEU B 1 7 ? -3.496 28.078 -0.795 1 95.75 7 LEU B CA 1
ATOM 1454 C C . LEU B 1 7 ? -4.375 26.969 -0.225 1 95.75 7 LEU B C 1
ATOM 1456 O O . LEU B 1 7 ? -4.355 26.703 0.982 1 95.75 7 LEU B O 1
ATOM 1460 N N . HIS B 1 8 ? -5.129 26.391 -1.116 1 94.75 8 HIS B N 1
ATOM 1461 C CA . HIS B 1 8 ? -5.941 25.25 -0.752 1 94.75 8 HIS B CA 1
ATOM 1462 C C . HIS B 1 8 ? -5.492 24 -1.501 1 94.75 8 HIS B C 1
ATOM 1464 O O . HIS B 1 8 ? -5.359 24.016 -2.727 1 94.75 8 HIS B O 1
ATOM 1470 N N . ARG B 1 9 ? -5.156 23 -0.746 1 94 9 ARG B N 1
ATOM 1471 C CA . ARG B 1 9 ? -4.73 21.734 -1.305 1 94 9 ARG B CA 1
ATOM 1472 C C . ARG B 1 9 ? -5.133 20.562 -0.399 1 94 9 ARG B C 1
ATOM 1474 O O . ARG B 1 9 ? -5.164 20.719 0.825 1 94 9 ARG B O 1
ATOM 1481 N N . ASN B 1 10 ? -5.445 19.5 -1.014 1 91.75 10 ASN B N 1
ATOM 1482 C CA . ASN B 1 10 ? -5.855 18.328 -0.248 1 91.75 10 ASN B CA 1
ATOM 1483 C C . ASN B 1 10 ? -4.852 17.188 -0.388 1 91.75 10 ASN B C 1
ATOM 1485 O O . ASN B 1 10 ? -4.379 16.906 -1.489 1 91.75 10 ASN B O 1
ATOM 1489 N N . PHE B 1 11 ? -4.465 16.656 0.765 1 93.56 11 PHE B N 1
ATOM 1490 C CA . PHE B 1 11 ? -3.645 15.445 0.844 1 93.56 11 PHE B CA 1
ATOM 1491 C C . PHE B 1 11 ? -4.305 14.398 1.733 1 93.56 11 PHE B C 1
ATOM 1493 O O . PHE B 1 11 ? -4.906 14.742 2.754 1 93.56 11 PHE B O 1
ATOM 1500 N N . TRP B 1 12 ? -4.203 13.234 1.316 1 92.5 12 TRP B N 1
ATOM 1501 C CA . TRP B 1 12 ? -4.66 12.141 2.174 1 92.5 12 TRP B CA 1
ATOM 1502 C C . TRP B 1 12 ? -3.596 11.781 3.207 1 92.5 12 TRP B C 1
ATOM 1504 O O . TRP B 1 12 ? -2.41 12.055 3.006 1 92.5 12 TRP B O 1
ATOM 1514 N N . VAL B 1 13 ? -4.016 11.211 4.324 1 92.38 13 VAL B N 1
ATOM 1515 C CA . VAL B 1 13 ? -3.139 10.891 5.449 1 92.38 13 VAL B CA 1
ATOM 1516 C C . VAL B 1 13 ? -1.975 10.031 4.973 1 92.38 13 VAL B C 1
ATOM 1518 O O . VAL B 1 13 ? -0.854 10.156 5.473 1 92.38 13 VAL B O 1
ATOM 1521 N N . TRP B 1 14 ? -2.182 9.227 3.949 1 92.88 14 TRP B N 1
ATOM 1522 C CA . TRP B 1 14 ? -1.12 8.344 3.479 1 92.88 14 TRP B CA 1
ATOM 1523 C C . TRP B 1 14 ? -0.196 9.078 2.51 1 92.88 14 TRP B C 1
ATOM 1525 O O . TRP B 1 14 ? 0.793 8.508 2.039 1 92.88 14 TRP B O 1
ATOM 1535 N N . GLU B 1 15 ? -0.514 10.305 2.184 1 94.12 15 GLU B N 1
ATOM 1536 C CA . GLU B 1 15 ? 0.312 11.133 1.309 1 94.12 15 GLU B CA 1
ATOM 1537 C C . GLU B 1 15 ? 1.092 12.172 2.107 1 94.12 15 GLU B C 1
ATOM 1539 O O . GLU B 1 15 ? 1.514 13.195 1.562 1 94.12 15 GLU B O 1
ATOM 1544 N N . PHE B 1 16 ? 1.322 11.93 3.381 1 93.94 16 PHE B N 1
ATOM 1545 C CA . PHE B 1 16 ? 1.928 12.93 4.254 1 93.94 16 PHE B CA 1
ATOM 1546 C C . PHE B 1 16 ? 3.322 13.297 3.766 1 93.94 16 PHE B C 1
ATOM 1548 O O . PHE B 1 16 ? 3.754 14.445 3.91 1 93.94 16 PHE B O 1
ATOM 1555 N N . GLU B 1 17 ? 4.062 12.406 3.162 1 93.44 17 GLU B N 1
ATOM 1556 C CA . GLU B 1 17 ? 5.391 12.711 2.639 1 93.44 17 GLU B CA 1
ATOM 1557 C C . GLU B 1 17 ? 5.309 13.656 1.444 1 93.44 17 GLU B C 1
ATOM 1559 O O . GLU B 1 17 ? 6.16 14.531 1.281 1 93.44 17 GLU B O 1
ATOM 1564 N N . LYS B 1 18 ? 4.352 13.383 0.591 1 93.81 18 LYS B N 1
ATOM 1565 C CA . LYS B 1 18 ? 4.129 14.258 -0.556 1 93.81 18 LYS B CA 1
ATOM 1566 C C . LYS B 1 18 ? 3.775 15.672 -0.106 1 93.81 18 LYS B C 1
ATOM 1568 O O . LYS B 1 18 ? 4.242 16.656 -0.693 1 93.81 18 LYS B O 1
ATOM 1573 N N . GLU B 1 19 ? 2.912 15.719 0.908 1 95.06 19 GLU B N 1
ATOM 1574 C CA . GLU B 1 19 ? 2.549 17.016 1.486 1 95.06 19 GLU B CA 1
ATOM 1575 C C . GLU B 1 19 ? 3.775 17.734 2.031 1 95.06 19 GLU B C 1
ATOM 1577 O O . GLU B 1 19 ? 3.98 18.922 1.75 1 95.06 19 GLU B O 1
ATOM 1582 N N . GLU B 1 20 ? 4.547 17.031 2.803 1 95.88 20 GLU B N 1
ATOM 1583 C CA . GLU B 1 20 ? 5.762 17.594 3.385 1 95.88 20 GLU B CA 1
ATOM 1584 C C . GLU B 1 20 ? 6.707 18.109 2.303 1 95.88 20 GLU B C 1
ATOM 1586 O O . GLU B 1 20 ? 7.258 19.203 2.424 1 95.88 20 GLU B O 1
ATOM 1591 N N . ARG B 1 21 ? 6.879 17.344 1.247 1 94.88 21 ARG B N 1
ATOM 1592 C CA . ARG B 1 21 ? 7.73 17.75 0.134 1 94.88 21 ARG B CA 1
ATOM 1593 C C . ARG B 1 21 ? 7.207 19.016 -0.524 1 94.88 21 ARG B C 1
ATOM 1595 O O . ARG B 1 21 ? 7.984 19.922 -0.851 1 94.88 21 ARG B O 1
ATOM 1602 N N . TRP B 1 22 ? 5.949 19.016 -0.716 1 96.25 22 TRP B N 1
ATOM 1603 C CA . TRP B 1 22 ? 5.328 20.188 -1.324 1 96.25 22 TRP B CA 1
ATOM 1604 C C . TRP B 1 22 ? 5.547 21.422 -0.465 1 96.25 22 TRP B C 1
ATOM 1606 O O . TRP B 1 22 ? 5.883 22.5 -0.981 1 96.25 22 TRP B O 1
ATOM 1616 N N . LEU B 1 23 ? 5.363 21.344 0.797 1 96.5 23 LEU B N 1
ATOM 1617 C CA . LEU B 1 23 ? 5.543 22.453 1.721 1 96.5 23 LEU B CA 1
ATOM 1618 C C . LEU B 1 23 ? 6.984 22.953 1.699 1 96.5 23 LEU B C 1
ATOM 1620 O O . LEU B 1 23 ? 7.234 24.156 1.758 1 96.5 23 LEU B O 1
ATOM 1624 N N . ASN B 1 24 ? 7.895 22.016 1.621 1 96.94 24 ASN B N 1
ATOM 1625 C CA . ASN B 1 24 ? 9.305 22.406 1.58 1 96.94 24 ASN B CA 1
ATOM 1626 C C . ASN B 1 24 ? 9.68 23.016 0.231 1 96.94 24 ASN B C 1
ATOM 1628 O O . ASN B 1 24 ? 10.539 23.891 0.158 1 96.94 24 ASN B O 1
ATOM 1632 N N . GLU B 1 25 ? 9.047 22.5 -0.882 1 96.81 25 GLU B N 1
ATOM 1633 C CA . GLU B 1 25 ? 9.211 23.156 -2.174 1 96.81 25 GLU B CA 1
ATOM 1634 C C . GLU B 1 25 ? 8.734 24.609 -2.115 1 96.81 25 GLU B C 1
ATOM 1636 O O . GLU B 1 25 ? 9.398 25.5 -2.643 1 96.81 25 GLU B O 1
ATOM 1641 N N . MET B 1 26 ? 7.629 24.844 -1.468 1 96 26 MET B N 1
ATOM 1642 C CA . MET B 1 26 ? 7.121 26.203 -1.265 1 96 26 MET B CA 1
ATOM 1643 C C . MET B 1 26 ? 8.117 27.047 -0.474 1 96 26 MET B C 1
ATOM 1645 O O . MET B 1 26 ? 8.375 28.203 -0.822 1 96 26 MET B O 1
ATOM 1649 N N . ALA B 1 27 ? 8.648 26.453 0.607 1 95.94 27 ALA B N 1
ATOM 1650 C CA . ALA B 1 27 ? 9.641 27.141 1.421 1 95.94 27 ALA B CA 1
ATOM 1651 C C . ALA B 1 27 ? 10.859 27.531 0.584 1 95.94 27 ALA B C 1
ATOM 1653 O O . ALA B 1 27 ? 11.406 28.625 0.752 1 95.94 27 ALA B O 1
ATOM 1654 N N . GLN B 1 28 ? 11.219 26.625 -0.31 1 96.06 28 GLN B N 1
ATOM 1655 C CA . GLN B 1 28 ? 12.359 26.891 -1.188 1 96.06 28 GLN B CA 1
ATOM 1656 C C . GLN B 1 28 ? 12.039 28.016 -2.162 1 96.06 28 GLN B C 1
ATOM 1658 O O . GLN B 1 28 ? 12.945 28.719 -2.615 1 96.06 28 GLN B O 1
ATOM 1663 N N . GLU B 1 29 ? 10.812 28.266 -2.504 1 96.44 29 GLU B N 1
ATOM 1664 C CA . GLU B 1 29 ? 10.375 29.344 -3.391 1 96.44 29 GLU B CA 1
ATOM 1665 C C . GLU B 1 29 ? 10.172 30.641 -2.623 1 96.44 29 GLU B C 1
ATOM 1667 O O . GLU B 1 29 ? 9.789 31.656 -3.207 1 96.44 29 GLU B O 1
ATOM 1672 N N . GLY B 1 30 ? 10.375 30.594 -1.293 1 95.69 30 GLY B N 1
ATOM 1673 C CA . GLY B 1 30 ? 10.305 31.797 -0.476 1 95.69 30 GLY B CA 1
ATOM 1674 C C . GLY B 1 30 ? 8.984 31.953 0.255 1 95.69 30 GLY B C 1
ATOM 1675 O O . GLY B 1 30 ? 8.641 33.062 0.705 1 95.69 30 GLY B O 1
ATOM 1676 N N . TRP B 1 31 ? 8.188 30.859 0.259 1 95.75 31 TRP B N 1
ATOM 1677 C CA . TRP B 1 31 ? 6.914 30.844 0.964 1 95.75 31 TRP B CA 1
ATOM 1678 C C . TRP B 1 31 ? 6.914 29.766 2.055 1 95.75 31 TRP B C 1
ATOM 1680 O O . TRP B 1 31 ? 6.645 28.594 1.785 1 95.75 31 TRP B O 1
ATOM 1690 N N . ALA B 1 32 ? 7.191 30.188 3.291 1 95 32 ALA B N 1
ATOM 1691 C CA . ALA B 1 32 ? 7.246 29.234 4.402 1 95 32 ALA B CA 1
ATOM 1692 C C . ALA B 1 32 ? 5.883 29.094 5.07 1 95 32 ALA B C 1
ATOM 1694 O O . ALA B 1 32 ? 5.168 30.078 5.25 1 95 32 ALA B O 1
ATOM 1695 N N . LEU B 1 33 ? 5.582 27.953 5.469 1 94.56 33 LEU B N 1
ATOM 1696 C CA . LEU B 1 33 ? 4.305 27.688 6.117 1 94.56 33 LEU B CA 1
ATOM 1697 C C . LEU B 1 33 ? 4.188 28.453 7.43 1 94.56 33 LEU B C 1
ATOM 1699 O O . LEU B 1 33 ? 5.094 28.406 8.266 1 94.56 33 LEU B O 1
ATOM 1703 N N . GLN B 1 34 ? 3.139 29.125 7.531 1 92.81 34 GLN B N 1
ATOM 1704 C CA . GLN B 1 34 ? 2.877 29.891 8.75 1 92.81 34 GLN B CA 1
ATOM 1705 C C . GLN B 1 34 ? 1.737 29.281 9.555 1 92.81 34 GLN B C 1
ATOM 1707 O O . GLN B 1 34 ? 1.751 29.312 10.781 1 92.81 34 GLN B O 1
ATOM 1712 N N . ASN B 1 35 ? 0.772 28.797 8.797 1 91.94 35 ASN B N 1
ATOM 1713 C CA . ASN B 1 35 ? -0.381 28.172 9.438 1 91.94 35 ASN B CA 1
ATOM 1714 C C . ASN B 1 35 ? -0.998 27.094 8.547 1 91.94 35 ASN B C 1
ATOM 1716 O O . ASN B 1 35 ? -1.122 27.266 7.34 1 91.94 35 ASN B O 1
ATOM 1720 N N . ALA B 1 36 ? -1.251 26.016 9.211 1 90.81 36 ALA B N 1
ATOM 1721 C CA . ALA B 1 36 ? -1.913 24.922 8.492 1 90.81 36 ALA B CA 1
ATOM 1722 C C . ALA B 1 36 ? -3.217 24.531 9.18 1 90.81 36 ALA B C 1
ATOM 1724 O O . ALA B 1 36 ? -3.264 24.391 10.406 1 90.81 36 ALA B O 1
ATOM 1725 N N . GLY B 1 37 ? -4.34 24.531 8.414 1 82.56 37 GLY B N 1
ATOM 1726 C CA . GLY B 1 37 ? -5.637 24.047 8.867 1 82.56 37 GLY B CA 1
ATOM 1727 C C . GLY B 1 37 ? -6.203 22.953 7.988 1 82.56 37 GLY B C 1
ATOM 1728 O O . GLY B 1 37 ? -5.449 22.188 7.375 1 82.56 37 GLY B O 1
ATOM 1729 N N . PHE B 1 38 ? -7.461 22.828 8.07 1 83.62 38 PHE B N 1
ATOM 1730 C CA . PHE B 1 38 ? -8.125 21.797 7.277 1 83.62 38 PHE B CA 1
ATOM 1731 C C . PHE B 1 38 ? -8.039 22.125 5.789 1 83.62 38 PHE B C 1
ATOM 1733 O O . PHE B 1 38 ? -8.75 23 5.301 1 83.62 38 PHE B O 1
ATOM 1740 N N . CYS B 1 39 ? -7.164 21.578 5.082 1 86.5 39 CYS B N 1
ATOM 1741 C CA . CYS B 1 39 ? -6.953 21.719 3.645 1 86.5 39 CYS B CA 1
ATOM 1742 C C . CYS B 1 39 ? -6.578 23.156 3.283 1 86.5 39 CYS B C 1
ATOM 1744 O O . CYS B 1 39 ? -6.844 23.609 2.17 1 86.5 39 CYS B O 1
ATOM 1746 N N . THR B 1 40 ? -6.23 23.922 4.258 1 92.56 40 THR B N 1
ATOM 1747 C CA . THR B 1 40 ? -5.836 25.312 4.055 1 92.56 40 THR B CA 1
ATOM 1748 C C . THR B 1 40 ? -4.43 25.562 4.59 1 92.56 40 THR B C 1
ATOM 1750 O O . THR B 1 40 ? -4.102 25.156 5.707 1 92.56 40 THR B O 1
ATOM 1753 N N . TYR B 1 41 ? -3.664 26.188 3.701 1 95.81 41 TYR B N 1
ATOM 1754 C CA . TYR B 1 41 ? -2.285 26.5 4.055 1 95.81 41 TYR B CA 1
ATOM 1755 C C . TYR B 1 41 ? -2.006 28 3.883 1 95.81 41 TYR B C 1
ATOM 1757 O O . TYR B 1 41 ? -2.232 28.562 2.809 1 95.81 41 TYR B O 1
ATOM 1765 N N . THR B 1 42 ? -1.586 28.578 4.949 1 95.94 42 THR B N 1
ATOM 1766 C CA . THR B 1 42 ? -1.155 29.969 4.887 1 95.94 42 THR B CA 1
ATOM 1767 C C . THR B 1 42 ? 0.365 30.078 4.953 1 95.94 42 THR B C 1
ATOM 1769 O O . THR B 1 42 ? 0.989 29.5 5.852 1 95.94 42 THR B O 1
ATOM 1772 N N . PHE B 1 43 ? 0.876 30.812 4.008 1 96.75 43 PHE B N 1
ATOM 1773 C CA . PHE B 1 43 ? 2.324 30.953 3.912 1 96.75 43 PHE B CA 1
ATOM 1774 C C . PHE B 1 43 ? 2.744 32.375 4.172 1 96.75 43 PHE B C 1
ATOM 1776 O O . PHE B 1 43 ? 1.989 33.312 3.893 1 96.75 43 PHE B O 1
ATOM 1783 N N . GLU B 1 44 ? 3.918 32.594 4.664 1 96.19 44 GLU B N 1
ATOM 1784 C CA . GLU B 1 44 ? 4.547 33.906 4.801 1 96.19 44 GLU B CA 1
ATOM 1785 C C . GLU B 1 44 ? 5.773 34 3.902 1 96.19 44 GLU B C 1
ATOM 1787 O O . GLU B 1 44 ? 6.5 33.031 3.703 1 96.19 44 GLU B O 1
ATOM 1792 N N . LYS B 1 45 ? 5.941 35.156 3.359 1 96.5 45 LYS B N 1
ATOM 1793 C CA . LYS B 1 45 ? 7.121 35.406 2.531 1 96.5 45 LYS B CA 1
ATOM 1794 C C . LYS B 1 45 ? 8.391 35.406 3.371 1 96.5 45 LYS B C 1
ATOM 1796 O O . LYS B 1 45 ? 8.469 36.094 4.402 1 96.5 45 LYS B O 1
ATOM 1801 N N . THR B 1 46 ? 9.328 34.562 2.998 1 95.75 46 THR B N 1
ATOM 1802 C CA . THR B 1 46 ? 10.625 34.469 3.654 1 95.75 46 THR B CA 1
ATOM 1803 C C . THR B 1 46 ? 11.742 34.312 2.623 1 95.75 46 THR B C 1
ATOM 1805 O O . THR B 1 46 ? 11.484 34.312 1.417 1 95.75 46 THR B O 1
ATOM 1808 N N . GLU B 1 47 ? 12.984 34.312 3.174 1 95.5 47 GLU B N 1
ATOM 1809 C CA . GLU B 1 47 ? 14.07 33.938 2.281 1 95.5 47 GLU B CA 1
ATOM 1810 C C . GLU B 1 47 ? 13.906 32.5 1.812 1 95.5 47 GLU B C 1
ATOM 1812 O O . GLU B 1 47 ? 13.477 31.625 2.578 1 95.5 47 GLU B O 1
ATOM 1817 N N . PRO B 1 48 ? 14.195 32.281 0.578 1 96.12 48 PRO B N 1
ATOM 1818 C CA . PRO B 1 48 ? 14.094 30.922 0.073 1 96.12 48 PRO B CA 1
ATOM 1819 C C . PRO B 1 48 ? 14.883 29.922 0.917 1 96.12 48 PRO B C 1
ATOM 1821 O O . PRO B 1 48 ? 16.062 30.141 1.197 1 96.12 48 PRO B O 1
ATOM 1824 N N . GLY B 1 49 ? 14.219 28.938 1.407 1 95.31 49 GLY B N 1
ATOM 1825 C CA . GLY B 1 49 ? 14.875 27.859 2.141 1 95.31 49 GLY B CA 1
ATOM 1826 C C . GLY B 1 49 ? 15.164 28.219 3.586 1 95.31 49 GLY B C 1
ATOM 1827 O O . GLY B 1 49 ? 15.969 27.562 4.246 1 95.31 49 GLY B O 1
ATOM 1828 N N . GLN B 1 50 ? 14.625 29.188 4.035 1 95.38 50 GLN B N 1
ATOM 1829 C CA . GLN B 1 50 ? 14.891 29.656 5.391 1 95.38 50 GLN B CA 1
ATOM 1830 C C . GLN B 1 50 ? 14.414 28.641 6.426 1 95.38 50 GLN B C 1
ATOM 1832 O O . GLN B 1 50 ? 15.023 28.484 7.484 1 95.38 50 GLN B O 1
ATOM 1837 N N . TYR B 1 51 ? 13.25 27.969 6.074 1 96.31 51 TYR B N 1
ATOM 1838 C CA . TYR B 1 51 ? 12.656 27.047 7.023 1 96.31 51 TYR B CA 1
ATOM 1839 C C . TYR B 1 51 ? 12.516 25.656 6.41 1 96.31 51 TYR B C 1
ATOM 1841 O O . TYR B 1 51 ? 12.383 25.516 5.191 1 96.31 51 TYR B O 1
ATOM 1849 N N . ILE B 1 52 ? 12.594 24.641 7.27 1 96.25 52 ILE B N 1
ATOM 1850 C CA . ILE B 1 52 ? 12.266 23.25 6.938 1 96.25 52 ILE B CA 1
ATOM 1851 C C . ILE B 1 52 ? 10.969 22.844 7.633 1 96.25 52 ILE B C 1
ATOM 1853 O O . ILE B 1 52 ? 10.773 23.141 8.812 1 96.25 52 ILE B O 1
ATOM 1857 N N . ILE B 1 53 ? 10.125 22.266 6.898 1 96.5 53 ILE B N 1
ATOM 1858 C CA . ILE B 1 53 ? 8.812 21.906 7.43 1 96.5 53 ILE B CA 1
ATOM 1859 C C . ILE B 1 53 ? 8.719 20.391 7.609 1 96.5 53 ILE B C 1
ATOM 1861 O O . ILE B 1 53 ? 9.156 19.625 6.742 1 96.5 53 ILE B O 1
ATOM 1865 N N . ARG B 1 54 ? 8.219 19.906 8.711 1 95.38 54 ARG B N 1
ATOM 1866 C CA . ARG B 1 54 ? 7.957 18.484 8.992 1 95.38 54 ARG B CA 1
ATOM 1867 C C . ARG B 1 54 ? 6.543 18.297 9.523 1 95.38 54 ARG B C 1
ATOM 1869 O O . ARG B 1 54 ? 5.996 19.172 10.203 1 95.38 54 ARG B O 1
ATOM 1876 N N . LEU B 1 55 ? 6 17.219 9.18 1 94.88 55 LEU B N 1
ATOM 1877 C CA . LEU B 1 55 ? 4.699 16.797 9.688 1 94.88 55 LEU B CA 1
ATOM 1878 C C . LEU B 1 55 ? 4.84 15.586 10.594 1 94.88 55 LEU B C 1
ATOM 1880 O O . LEU B 1 55 ? 5.66 14.703 10.336 1 94.88 55 LEU B O 1
ATOM 1884 N N . ALA B 1 56 ? 4.023 15.516 11.664 1 93.19 56 ALA B N 1
ATOM 1885 C CA . ALA B 1 56 ? 4.023 14.352 12.547 1 93.19 56 ALA B CA 1
ATOM 1886 C C . ALA B 1 56 ? 2.662 14.172 13.211 1 93.19 56 ALA B C 1
ATOM 1888 O O . ALA B 1 56 ? 1.956 15.148 13.469 1 93.19 56 ALA B O 1
ATOM 1889 N N . MET B 1 57 ? 2.338 12.953 13.414 1 92.5 57 MET B N 1
ATOM 1890 C CA . MET B 1 57 ? 1.171 12.703 14.258 1 92.5 57 MET B CA 1
ATOM 1891 C C . MET B 1 57 ? 1.44 13.125 15.695 1 92.5 57 MET B C 1
ATOM 1893 O O . MET B 1 57 ? 2.48 12.781 16.266 1 92.5 57 MET B O 1
ATOM 1897 N N . LEU B 1 58 ? 0.457 13.812 16.172 1 88 58 LEU B N 1
ATOM 1898 C CA . LEU B 1 58 ? 0.615 14.352 17.531 1 88 58 LEU B CA 1
ATOM 1899 C C . LEU B 1 58 ? 0.425 13.266 18.578 1 88 58 LEU B C 1
ATOM 1901 O O . LEU B 1 58 ? -0.333 12.32 18.359 1 88 58 LEU B O 1
ATOM 1905 N N . ASP B 1 59 ? 1.362 13.289 19.5 1 82.25 59 ASP B N 1
ATOM 1906 C CA . ASP B 1 59 ? 1.292 12.438 20.672 1 82.25 59 ASP B CA 1
ATOM 1907 C C . ASP B 1 59 ? 1.115 13.273 21.938 1 82.25 59 ASP B C 1
ATOM 1909 O O . ASP B 1 59 ? 1.807 14.273 22.141 1 82.25 59 ASP B O 1
ATOM 1913 N N . SER B 1 60 ? 0.093 13.094 22.656 1 78.75 60 SER B N 1
ATOM 1914 C CA . SER B 1 60 ? -0.185 13.891 23.844 1 78.75 60 SER B CA 1
ATOM 1915 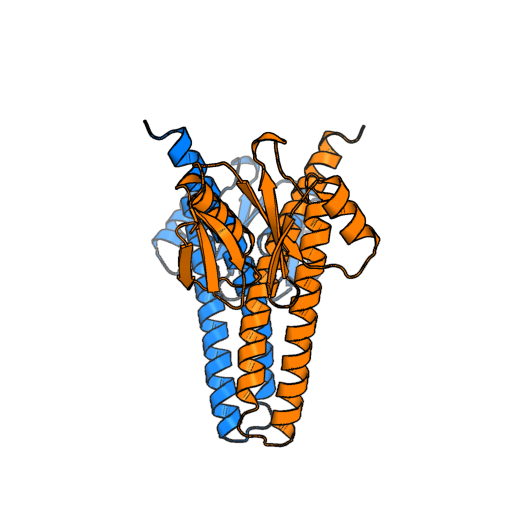C C . SER B 1 60 ? 0.812 13.578 24.953 1 78.75 60 SER B C 1
ATOM 1917 O O . SER B 1 60 ? 0.702 14.117 26.062 1 78.75 60 SER B O 1
ATOM 1919 N N . SER B 1 61 ? 1.836 12.938 24.578 1 81.31 61 SER B N 1
ATOM 1920 C CA . SER B 1 61 ? 2.805 12.586 25.609 1 81.31 61 SER B CA 1
ATOM 1921 C C . SER B 1 61 ? 3.768 13.734 25.891 1 81.31 61 SER B C 1
ATOM 1923 O O . SER B 1 61 ? 4.16 14.453 24.969 1 81.31 61 SER B O 1
ATOM 1925 N N . PRO B 1 62 ? 4.059 13.977 27.141 1 83.94 62 PRO B N 1
ATOM 1926 C CA . PRO B 1 62 ? 5.078 14.969 27.5 1 83.94 62 PRO B CA 1
ATOM 1927 C C . PRO B 1 62 ? 6.402 14.727 26.766 1 83.94 62 PRO B C 1
ATOM 1929 O O . PRO B 1 62 ? 7.109 15.688 26.438 1 83.94 62 PRO B O 1
ATOM 1932 N N . ASP B 1 63 ? 6.582 13.5 26.5 1 85.56 63 ASP B N 1
ATOM 1933 C CA . ASP B 1 63 ? 7.832 13.164 25.828 1 85.56 63 ASP B CA 1
ATOM 1934 C C . ASP B 1 63 ? 7.875 13.766 24.422 1 85.56 63 ASP B C 1
ATOM 1936 O O . ASP B 1 63 ? 8.93 14.211 23.969 1 85.56 63 ASP B O 1
ATOM 1940 N N . PHE B 1 64 ? 6.75 13.898 23.859 1 86.88 64 PHE B N 1
ATOM 1941 C CA . PHE B 1 64 ? 6.699 14.438 22.5 1 86.88 64 PHE B CA 1
ATOM 1942 C C . PHE B 1 64 ? 6.957 15.938 22.5 1 86.88 64 PHE B C 1
ATOM 1944 O O . PHE B 1 64 ? 7.719 16.453 21.688 1 86.88 64 PHE B O 1
ATOM 1951 N N . GLU B 1 65 ? 6.359 16.625 23.406 1 85.19 65 GLU B N 1
ATOM 1952 C CA . GLU B 1 65 ? 6.535 18.078 23.516 1 85.19 65 GLU B CA 1
ATOM 1953 C C . GLU B 1 65 ? 7.988 18.438 23.812 1 85.19 65 GLU B C 1
ATOM 1955 O O . GLU B 1 65 ? 8.547 19.344 23.219 1 85.19 65 GLU B O 1
ATOM 1960 N N . SER B 1 66 ? 8.531 17.672 24.781 1 88.44 66 SER B N 1
ATOM 1961 C CA . SER B 1 66 ? 9.93 17.891 25.141 1 88.44 66 SER B CA 1
ATOM 1962 C C . SER B 1 66 ? 10.844 17.609 23.953 1 88.44 66 SER B C 1
ATOM 1964 O O . SER B 1 66 ? 11.812 18.344 23.734 1 88.44 66 SER B O 1
ATOM 1966 N N . PHE B 1 67 ? 10.492 16.594 23.266 1 88.75 67 PHE B N 1
ATOM 1967 C CA . PHE B 1 67 ? 11.266 16.234 22.078 1 88.75 67 PHE B CA 1
ATOM 1968 C C . PHE B 1 67 ? 11.242 17.344 21.047 1 88.75 67 PHE B C 1
ATOM 1970 O O . PHE B 1 67 ? 12.289 17.734 20.516 1 88.75 67 PHE B O 1
ATOM 1977 N N . MET B 1 68 ? 10.164 17.984 20.812 1 88.69 68 MET B N 1
ATOM 1978 C CA . MET B 1 68 ? 10.016 19.047 19.812 1 88.69 68 MET B CA 1
ATOM 1979 C C . MET B 1 68 ? 10.734 20.312 20.266 1 88.69 68 MET B C 1
ATOM 1981 O O . MET B 1 68 ? 11.312 21.031 19.453 1 88.69 68 MET B O 1
ATOM 1985 N N . GLU B 1 69 ? 10.688 20.516 21.547 1 88.44 69 GLU B N 1
ATOM 1986 C CA . GLU B 1 69 ? 11.406 21.656 22.109 1 88.44 69 GLU B CA 1
ATOM 1987 C C . GLU B 1 69 ? 12.914 21.516 21.938 1 88.44 69 GLU B C 1
ATOM 1989 O O . GLU B 1 69 ? 13.602 22.469 21.578 1 88.44 69 GLU B O 1
ATOM 1994 N N . GLU B 1 70 ? 13.344 20.234 22.188 1 90.12 70 GLU B N 1
ATOM 1995 C CA . GLU B 1 70 ? 14.766 19.953 22.016 1 90.12 70 GLU B CA 1
ATOM 1996 C C . GLU B 1 70 ? 15.211 20.172 20.562 1 90.12 70 GLU B C 1
ATOM 1998 O O . GLU B 1 70 ? 16.328 20.609 20.312 1 90.12 70 GLU B O 1
ATOM 2003 N N . LEU B 1 71 ? 14.383 19.953 19.641 1 90.25 71 LEU B N 1
ATOM 2004 C CA . LEU B 1 71 ? 14.672 20.141 18.219 1 90.25 71 LEU B CA 1
ATOM 2005 C C . LEU B 1 71 ? 14.523 21.594 17.828 1 90.25 71 LEU B C 1
ATOM 2007 O O . LEU B 1 71 ? 14.82 21.969 16.688 1 90.25 71 LEU B O 1
ATOM 2011 N N . GLU B 1 72 ? 14.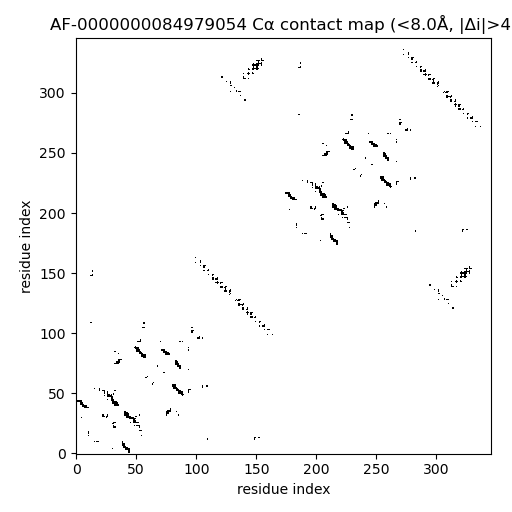055 22.469 18.766 1 92.19 72 GLU B N 1
ATOM 2012 C CA . GLU B 1 72 ? 13.773 23.875 18.484 1 92.19 72 GLU B CA 1
ATOM 2013 C C . GLU B 1 72 ? 12.781 24.016 17.328 1 92.19 72 GLU B C 1
ATOM 2015 O O . GLU B 1 72 ? 12.953 24.859 16.453 1 92.19 72 GLU B O 1
ATOM 2020 N N . ALA B 1 73 ? 11.836 23.109 17.312 1 92.81 73 ALA B N 1
ATOM 2021 C CA . ALA B 1 73 ? 10.789 23.109 16.297 1 92.81 73 ALA B CA 1
ATOM 2022 C C . ALA B 1 73 ? 9.641 24.047 16.688 1 92.81 73 ALA B C 1
ATOM 2024 O O . ALA B 1 73 ? 9.227 24.062 17.844 1 92.81 73 ALA B O 1
ATOM 2025 N N . GLN B 1 74 ? 9.18 24.844 15.75 1 93.25 74 GLN B N 1
ATOM 2026 C CA . GLN B 1 74 ? 8.031 25.703 15.977 1 93.25 74 GLN B CA 1
ATOM 2027 C C . GLN B 1 74 ? 6.754 25.078 15.414 1 93.25 74 GLN B C 1
ATOM 2029 O O . GLN B 1 74 ? 6.719 24.672 14.25 1 93.25 74 GLN B O 1
ATOM 2034 N N . SER B 1 75 ? 5.734 25 16.25 1 92.25 75 SER B N 1
ATOM 2035 C CA . SER B 1 75 ? 4.441 24.516 15.781 1 92.25 75 SER B CA 1
ATOM 2036 C C . SER B 1 75 ? 3.717 25.562 14.953 1 92.25 75 SER B C 1
ATOM 2038 O O . SER B 1 75 ? 3.512 26.688 15.422 1 92.25 75 SER B O 1
ATOM 2040 N N . VAL B 1 76 ? 3.322 25.266 13.742 1 93.06 76 VAL B N 1
ATOM 2041 C CA . VAL B 1 76 ? 2.711 26.266 12.875 1 93.06 76 VAL B CA 1
ATOM 2042 C C . VAL B 1 76 ? 1.286 25.844 12.523 1 93.06 76 VAL B C 1
ATOM 2044 O O . VAL B 1 76 ? 0.681 26.391 11.594 1 93.06 76 VAL B O 1
ATOM 2047 N N . GLY B 1 77 ? 0.797 24.891 13.195 1 89.5 77 GLY B N 1
ATOM 2048 C CA . GLY B 1 77 ? -0.585 24.484 12.977 1 89.5 77 GLY B CA 1
ATOM 2049 C C . GLY B 1 77 ? -0.833 23.016 13.25 1 89.5 77 GLY B C 1
ATOM 2050 O O . GLY B 1 77 ? 0.098 22.281 13.562 1 89.5 77 GLY B O 1
ATOM 2051 N N . HIS B 1 78 ? -2.07 22.703 13.312 1 88.38 78 HIS B N 1
ATOM 2052 C CA . HIS B 1 78 ? -2.461 21.312 13.461 1 88.38 78 HIS B CA 1
ATOM 2053 C C . HIS B 1 78 ? -3.76 21.016 12.719 1 88.38 78 HIS B C 1
ATOM 2055 O O . HIS B 1 78 ? -4.562 21.922 12.484 1 88.38 78 HIS B O 1
ATOM 2061 N N . CYS B 1 79 ? -3.865 19.906 12.242 1 86.44 79 CYS B N 1
ATOM 2062 C CA . CYS B 1 79 ? -5.078 19.375 11.633 1 86.44 79 CYS B CA 1
ATOM 2063 C C . CYS B 1 79 ? -5.422 18 12.195 1 86.44 79 CYS B C 1
ATOM 2065 O O . CYS B 1 79 ? -4.691 17.031 11.969 1 86.44 79 CYS B O 1
ATOM 2067 N N . PHE B 1 80 ? -6.492 17.953 12.891 1 84.38 80 PHE B N 1
ATOM 2068 C CA . PHE B 1 80 ? -6.855 16.719 13.578 1 84.38 80 PHE B CA 1
ATOM 2069 C C . PHE B 1 80 ? -5.684 16.188 14.391 1 84.38 80 PHE B C 1
ATOM 2071 O O . PHE B 1 80 ? -5.191 16.875 15.297 1 84.38 80 PHE B O 1
ATOM 2078 N N . SER B 1 81 ? -5.203 15.055 14.086 1 88.25 81 SER B N 1
ATOM 2079 C CA . SER B 1 81 ? -4.137 14.453 14.883 1 88.25 81 SER B CA 1
ATOM 2080 C C . SER B 1 81 ? -2.764 14.766 14.297 1 88.25 81 SER B C 1
ATOM 2082 O O . SER B 1 81 ? -1.751 14.242 14.766 1 88.25 81 SER B O 1
ATOM 2084 N N . TRP B 1 82 ? -2.736 15.703 13.391 1 91.75 82 TRP B N 1
ATOM 2085 C CA . TRP B 1 82 ? -1.47 16.016 12.734 1 91.75 82 TRP B CA 1
ATOM 2086 C C . TRP B 1 82 ? -0.949 17.375 13.172 1 91.75 82 TRP B C 1
ATOM 2088 O O . TRP B 1 82 ? -1.72 18.328 13.297 1 91.75 82 TRP B O 1
ATOM 2098 N N . GLY B 1 83 ? 0.346 17.375 13.445 1 92.56 83 GLY B N 1
ATOM 2099 C CA . GLY B 1 83 ? 1.038 18.625 13.703 1 92.56 83 GLY B CA 1
ATOM 2100 C C . GLY B 1 83 ? 1.97 19.031 12.578 1 92.56 83 GLY B C 1
ATOM 2101 O O . GLY B 1 83 ? 2.564 18.188 11.914 1 92.56 83 GLY B O 1
ATOM 2102 N N . TYR B 1 84 ? 2.027 20.328 12.375 1 94.62 84 TYR B N 1
ATOM 2103 C CA . TYR B 1 84 ? 2.938 20.953 11.414 1 94.62 84 TYR B CA 1
ATOM 2104 C C . TYR B 1 84 ? 4.02 21.75 12.125 1 94.62 84 TYR B C 1
ATOM 2106 O O . TYR B 1 84 ? 3.721 22.625 12.945 1 94.62 84 TYR B O 1
ATOM 2114 N N . PHE B 1 85 ? 5.238 21.453 11.773 1 94.19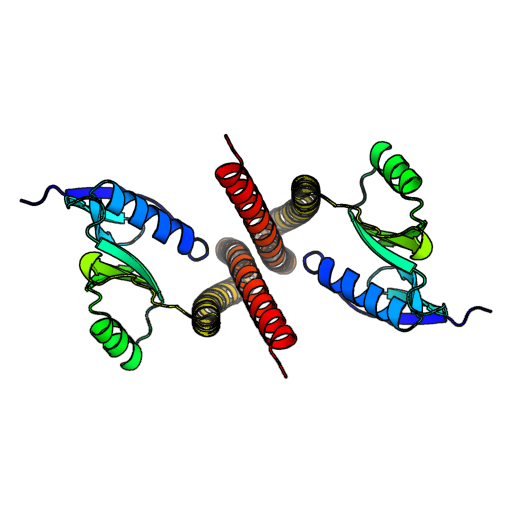 85 PHE B N 1
ATOM 2115 C CA . PHE B 1 85 ? 6.359 22.062 12.477 1 94.19 85 PHE B CA 1
ATOM 2116 C C . PHE B 1 85 ? 7.348 22.672 11.484 1 94.19 85 PHE B C 1
ATOM 2118 O O . PHE B 1 85 ? 7.555 22.125 10.398 1 94.19 85 PHE B O 1
ATOM 2125 N N . ARG B 1 86 ? 7.887 23.75 11.867 1 95.62 86 ARG B N 1
ATOM 2126 C CA . ARG B 1 86 ? 8.945 24.344 11.055 1 95.62 86 ARG B CA 1
ATOM 2127 C C . ARG B 1 86 ? 10.172 24.656 11.906 1 95.62 86 ARG B C 1
ATOM 2129 O O . ARG B 1 86 ? 10.062 24.859 13.117 1 95.62 86 ARG B O 1
ATOM 2136 N N . ARG B 1 87 ? 11.219 24.641 11.312 1 95.5 87 ARG B N 1
ATOM 2137 C CA . ARG B 1 87 ? 12.492 24.938 11.953 1 95.5 87 ARG B CA 1
ATOM 2138 C C . ARG B 1 87 ? 13.43 25.672 10.984 1 95.5 87 ARG B C 1
ATOM 2140 O O . ARG B 1 87 ? 13.422 25.391 9.781 1 95.5 87 ARG B O 1
ATOM 2147 N N . SER B 1 88 ? 14.203 26.562 11.547 1 94.75 88 SER B N 1
ATOM 2148 C CA . SER B 1 88 ? 15.172 27.281 10.727 1 94.75 88 SER B CA 1
ATOM 2149 C C . SER B 1 88 ? 16.172 26.328 10.078 1 94.75 88 SER B C 1
ATOM 2151 O O . SER B 1 88 ? 16.734 25.469 10.75 1 94.75 88 SER B O 1
ATOM 2153 N N . ALA B 1 89 ? 16.391 26.578 8.844 1 94.62 89 ALA B N 1
ATOM 2154 C CA . ALA B 1 89 ? 17.344 25.75 8.109 1 94.62 89 ALA B CA 1
ATOM 2155 C C . ALA B 1 89 ? 18.766 25.969 8.609 1 94.62 89 ALA B C 1
ATOM 2157 O O . ALA B 1 89 ? 19.641 25.125 8.414 1 94.62 89 ALA B O 1
ATOM 2158 N N . GLN B 1 90 ? 18.984 27.047 9.211 1 93.38 90 GLN B N 1
ATOM 2159 C CA . GLN B 1 90 ? 20.297 27.391 9.711 1 93.38 90 GLN B CA 1
ATOM 2160 C C . GLN B 1 90 ? 20.734 26.422 10.812 1 93.38 90 GLN B C 1
ATOM 2162 O O . GLN B 1 90 ? 21.938 26.25 11.055 1 93.38 90 GLN B O 1
ATOM 2167 N N . LEU B 1 91 ? 19.781 25.812 11.445 1 93.75 91 LEU B N 1
ATOM 2168 C CA . LEU B 1 91 ? 20.078 24.891 12.547 1 93.75 91 LEU B CA 1
ATOM 2169 C C . LEU B 1 91 ? 20.469 23.516 12.016 1 93.75 91 LEU B C 1
ATOM 2171 O O . LEU B 1 91 ? 20.781 22.625 12.789 1 93.75 91 LEU B O 1
ATOM 2175 N N . GLY B 1 92 ? 20.391 23.281 10.664 1 91.31 92 GLY B N 1
ATOM 2176 C CA . GLY B 1 92 ? 20.766 22 10.07 1 91.31 92 GLY B CA 1
ATOM 2177 C C . GLY B 1 92 ? 19.562 21.172 9.656 1 91.31 92 GLY B C 1
ATOM 2178 O O . GLY B 1 92 ? 18.453 21.688 9.516 1 91.31 92 GLY B O 1
ATOM 2179 N N . PRO B 1 93 ? 19.875 19.906 9.484 1 90.69 93 PRO B N 1
ATOM 2180 C CA . PRO B 1 93 ? 18.781 19.031 9.07 1 90.69 93 PRO B CA 1
ATOM 2181 C C . PRO B 1 93 ? 17.703 18.891 10.141 1 90.69 93 PRO B C 1
ATOM 2183 O O . PRO B 1 93 ? 18 18.906 11.336 1 90.69 93 PRO B O 1
ATOM 2186 N N . PHE B 1 94 ? 16.516 18.906 9.734 1 92.56 94 PHE B N 1
ATOM 2187 C CA . PHE B 1 94 ? 15.352 18.734 10.602 1 92.56 94 PHE B CA 1
ATOM 2188 C C . PHE B 1 94 ? 14.719 17.359 10.383 1 92.56 94 PHE B C 1
ATOM 2190 O O . PHE B 1 94 ? 13.773 17.219 9.602 1 92.56 94 PHE B O 1
ATOM 2197 N N . ASP B 1 95 ? 15.242 16.312 11.039 1 88 95 ASP B N 1
ATOM 2198 C CA . ASP B 1 95 ? 14.734 14.945 10.898 1 88 95 ASP B CA 1
ATOM 2199 C C . ASP B 1 95 ? 14.055 14.477 12.188 1 88 95 ASP B C 1
ATOM 2201 O O . ASP B 1 95 ? 14.711 14.273 13.203 1 88 95 ASP B O 1
ATOM 2205 N N . MET B 1 96 ? 12.852 14.445 12.164 1 88.06 96 MET B N 1
ATOM 2206 C CA . MET B 1 96 ? 12.086 13.992 13.32 1 88.06 96 MET B CA 1
ATOM 2207 C C . MET B 1 96 ? 12.164 12.477 13.461 1 88.06 96 MET B C 1
ATOM 2209 O O . MET B 1 96 ? 12.07 11.945 14.57 1 88.06 96 MET B O 1
ATOM 2213 N N . PHE B 1 97 ? 12.32 11.766 12.328 1 90.75 97 PHE B N 1
ATOM 2214 C CA . PHE B 1 97 ? 12.391 10.312 12.289 1 90.75 97 PHE B CA 1
ATOM 2215 C C . PHE B 1 97 ? 13.656 9.844 11.586 1 90.75 97 PHE B C 1
ATOM 2217 O O . PHE B 1 97 ? 13.594 9.266 10.5 1 90.75 97 PHE B O 1
ATOM 2224 N N . SER B 1 98 ? 14.773 9.977 12.289 1 86.69 98 SER B N 1
ATOM 2225 C CA . SER B 1 98 ? 16.094 9.828 11.68 1 86.69 98 SER B CA 1
ATOM 2226 C C . SER B 1 98 ? 16.453 8.359 11.477 1 86.69 98 SER B C 1
ATOM 2228 O O . SER B 1 98 ? 17.25 8.031 10.609 1 86.69 98 SER B O 1
ATOM 2230 N N . ASP B 1 99 ? 15.891 7.48 12.273 1 88.94 99 ASP B N 1
ATOM 2231 C CA . ASP B 1 99 ? 16.203 6.062 12.117 1 88.94 99 ASP B CA 1
ATOM 2232 C C . ASP B 1 99 ? 14.984 5.273 11.641 1 88.94 99 ASP B C 1
ATOM 2234 O O . ASP B 1 99 ? 13.852 5.754 11.742 1 88.94 99 ASP B O 1
ATOM 2238 N N . VAL B 1 100 ? 15.305 4.125 11.164 1 91.5 100 VAL B N 1
ATOM 2239 C CA . VAL B 1 100 ? 14.281 3.289 10.547 1 91.5 100 VAL B CA 1
ATOM 2240 C C . VAL B 1 100 ? 13.219 2.926 11.586 1 91.5 100 VAL B C 1
ATOM 2242 O O . VAL B 1 100 ? 12.023 2.887 11.273 1 91.5 100 VAL B O 1
ATOM 2245 N N . ASP B 1 101 ? 13.586 2.705 12.828 1 92 101 ASP B N 1
ATOM 2246 C CA . ASP B 1 101 ? 12.641 2.307 13.867 1 92 101 ASP B CA 1
ATOM 2247 C C . ASP B 1 101 ? 11.656 3.428 14.172 1 92 101 ASP B C 1
ATOM 2249 O O . ASP B 1 101 ? 10.469 3.172 14.391 1 92 101 ASP B O 1
ATOM 2253 N N . SER B 1 102 ? 12.172 4.633 14.203 1 92.25 102 SER B N 1
ATOM 2254 C CA . SER B 1 102 ? 11.289 5.762 14.461 1 92.25 102 SER B CA 1
ATOM 2255 C C . SER B 1 102 ? 10.32 5.98 13.305 1 92.25 102 SER B C 1
ATOM 2257 O O . SER B 1 102 ? 9.164 6.359 13.523 1 92.25 102 SER B O 1
ATOM 2259 N N . ARG B 1 103 ? 10.805 5.754 12.109 1 93.81 103 ARG B N 1
ATOM 2260 C CA . ARG B 1 103 ? 9.93 5.859 10.938 1 93.81 103 ARG B CA 1
ATOM 2261 C C . ARG B 1 103 ? 8.828 4.805 10.977 1 93.81 103 ARG B C 1
ATOM 2263 O O . ARG B 1 103 ? 7.664 5.102 10.711 1 93.81 103 ARG B O 1
ATOM 2270 N N . ILE B 1 104 ? 9.203 3.572 11.289 1 94.94 104 ILE B N 1
ATOM 2271 C CA . ILE B 1 104 ? 8.242 2.48 11.398 1 94.94 104 ILE B CA 1
ATOM 2272 C C . ILE B 1 104 ? 7.227 2.797 12.5 1 94.94 104 ILE B C 1
ATOM 2274 O O . ILE B 1 104 ? 6.023 2.592 12.32 1 94.94 104 ILE B O 1
ATOM 2278 N N . SER B 1 105 ? 7.727 3.312 13.633 1 93.38 105 SER B N 1
ATOM 2279 C CA . SER B 1 105 ? 6.848 3.668 14.742 1 93.38 105 SER B CA 1
ATOM 2280 C C . SER B 1 105 ? 5.836 4.73 14.328 1 93.38 105 SER B C 1
ATOM 2282 O O . SER B 1 105 ? 4.66 4.652 14.688 1 93.38 105 SER B O 1
ATOM 2284 N N . HIS B 1 106 ? 6.301 5.723 13.625 1 94.38 106 HIS B N 1
ATOM 2285 C CA . HIS B 1 106 ? 5.41 6.77 13.133 1 94.38 106 HIS B CA 1
ATOM 2286 C C . HIS B 1 106 ? 4.348 6.199 12.203 1 94.38 106 HIS B C 1
ATOM 2288 O O . HIS B 1 106 ? 3.164 6.52 12.336 1 94.38 106 HIS B O 1
ATOM 2294 N N . LEU B 1 107 ? 4.727 5.316 11.25 1 95.81 107 LEU B N 1
ATOM 2295 C CA . LEU B 1 107 ? 3.787 4.676 10.336 1 95.81 107 LEU B CA 1
ATOM 2296 C C . LEU B 1 107 ? 2.791 3.811 11.109 1 95.81 107 LEU B C 1
ATOM 2298 O O . LEU B 1 107 ? 1.618 3.727 10.734 1 95.81 107 LEU B O 1
ATOM 2302 N N . ASN B 1 108 ? 3.268 3.146 12.18 1 95.44 108 ASN B N 1
ATOM 2303 C CA . ASN B 1 108 ? 2.373 2.357 13.023 1 95.44 108 ASN B CA 1
ATOM 2304 C C . ASN B 1 108 ? 1.288 3.225 13.656 1 95.44 108 ASN B C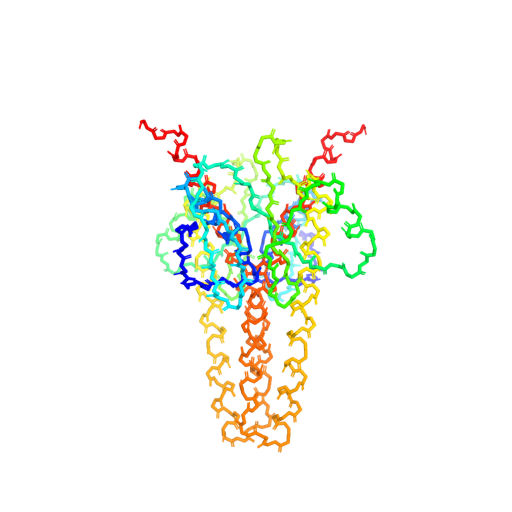 1
ATOM 2306 O O . ASN B 1 108 ? 0.125 2.822 13.719 1 95.44 108 ASN B O 1
ATOM 2310 N N . LYS B 1 109 ? 1.748 4.359 14.094 1 94.19 109 LYS B N 1
ATOM 2311 C CA . LYS B 1 109 ? 0.79 5.285 14.688 1 94.19 109 LYS B CA 1
ATOM 2312 C C . LYS B 1 109 ? -0.262 5.715 13.672 1 94.19 109 LYS B C 1
ATOM 2314 O O . LYS B 1 109 ? -1.46 5.699 13.961 1 94.19 109 LYS B O 1
ATOM 2319 N N . ILE B 1 110 ? 0.176 6.09 12.484 1 95.56 110 ILE B N 1
ATOM 2320 C CA . ILE B 1 110 ? -0.726 6.484 11.406 1 95.56 110 ILE B CA 1
ATOM 2321 C C . ILE B 1 110 ? -1.655 5.324 11.055 1 95.56 110 ILE B C 1
ATOM 2323 O O . ILE B 1 110 ? -2.873 5.5 10.977 1 95.56 110 ILE B O 1
ATOM 2327 N N . GLY B 1 111 ? -1.105 4.09 10.875 1 96.56 111 GLY B N 1
ATOM 2328 C CA . GLY B 1 111 ? -1.881 2.906 10.539 1 96.56 111 GLY B CA 1
ATOM 2329 C C . GLY B 1 111 ? -2.938 2.568 11.57 1 96.56 111 GLY B C 1
ATOM 2330 O O . GLY B 1 111 ? -4.051 2.172 11.227 1 96.56 111 GLY B O 1
ATOM 2331 N N . GLN B 1 112 ? -2.531 2.721 12.805 1 96.06 112 GLN B N 1
ATOM 2332 C CA . GLN B 1 112 ? -3.467 2.416 13.883 1 96.06 112 GLN B CA 1
ATOM 2333 C C . GLN B 1 112 ? -4.664 3.361 13.852 1 96.06 112 GLN B C 1
ATOM 2335 O O . GLN B 1 112 ? -5.805 2.93 14.039 1 96.06 112 GLN B O 1
ATOM 2340 N N . MET B 1 113 ? -4.371 4.625 13.68 1 94.88 113 MET B N 1
ATOM 2341 C CA . MET B 1 113 ? -5.453 5.598 13.594 1 94.88 113 MET B CA 1
ATOM 2342 C C . MET B 1 113 ? -6.379 5.277 12.422 1 94.88 113 MET B C 1
ATOM 2344 O O . MET B 1 113 ? -7.602 5.262 12.578 1 94.88 113 MET B O 1
ATOM 2348 N N . VAL B 1 114 ? -5.844 5.035 11.258 1 96.81 114 VAL B N 1
ATOM 2349 C CA . VAL B 1 114 ? -6.633 4.738 10.062 1 96.81 114 VAL B CA 1
ATOM 2350 C C . VAL B 1 114 ? -7.414 3.443 10.273 1 96.81 114 VAL B C 1
ATOM 2352 O O . VAL B 1 114 ? -8.57 3.338 9.867 1 96.81 114 VAL B O 1
ATOM 2355 N N . ARG B 1 115 ? -6.797 2.387 10.898 1 97.44 115 ARG B N 1
ATOM 2356 C CA . ARG B 1 115 ? -7.441 1.105 11.172 1 97.44 115 ARG B CA 1
ATOM 2357 C C . ARG B 1 115 ? -8.656 1.286 12.07 1 97.44 115 ARG B C 1
ATOM 2359 O O . ARG B 1 115 ? -9.711 0.708 11.82 1 97.44 115 ARG B O 1
ATOM 2366 N N . LEU B 1 116 ? -8.484 2.078 13.125 1 96.75 116 LEU B N 1
ATOM 2367 C CA . LEU B 1 116 ? -9.586 2.314 14.062 1 96.75 116 LEU B CA 1
ATOM 2368 C C . LEU B 1 116 ? -10.742 3.027 13.367 1 96.75 116 LEU B C 1
ATOM 2370 O O . LEU B 1 116 ? -11.906 2.672 13.57 1 96.75 116 LEU B O 1
ATOM 2374 N N . LEU B 1 117 ? -10.422 4.086 12.555 1 96.62 117 LEU B N 1
ATOM 2375 C CA . LEU B 1 117 ? -11.461 4.801 11.82 1 96.62 117 LEU B CA 1
ATOM 2376 C C . LEU B 1 117 ? -12.164 3.871 10.828 1 96.62 117 LEU B C 1
ATOM 2378 O O . LEU B 1 117 ? -13.383 3.936 10.672 1 96.62 117 LEU B O 1
ATOM 2382 N N . CYS B 1 118 ? -11.383 3.033 10.148 1 97.44 118 CYS B N 1
ATOM 2383 C CA . CYS B 1 118 ? -11.93 2.072 9.195 1 97.44 118 CYS B CA 1
ATOM 2384 C C . CYS B 1 118 ? -12.875 1.096 9.891 1 97.44 118 CYS B C 1
ATOM 2386 O O . CYS B 1 118 ? -14 0.883 9.43 1 97.44 118 CYS B O 1
ATOM 2388 N N . LEU B 1 119 ? -12.43 0.537 11.039 1 97.12 119 LEU B N 1
ATOM 2389 C CA . LEU B 1 119 ? -13.227 -0.432 11.789 1 97.12 119 LEU B CA 1
ATOM 2390 C C . LEU B 1 119 ? -14.508 0.208 12.312 1 97.12 119 LEU B C 1
ATOM 2392 O O . LEU B 1 119 ? -15.57 -0.415 12.297 1 97.12 119 LEU B O 1
ATOM 2396 N N . ALA B 1 120 ? -14.383 1.446 12.797 1 96.94 120 ALA B N 1
ATOM 2397 C CA . ALA B 1 120 ? -15.57 2.17 13.266 1 96.94 120 ALA B CA 1
ATOM 2398 C C . ALA B 1 120 ? -16.594 2.318 12.148 1 96.94 120 ALA B C 1
ATOM 2400 O O . ALA B 1 120 ? -17.781 2.082 12.359 1 96.94 120 ALA B O 1
ATOM 2401 N N . ASN B 1 121 ? -16.141 2.713 10.984 1 96.31 121 ASN B N 1
ATOM 2402 C CA . ASN B 1 121 ? -17.062 2.883 9.859 1 96.31 121 ASN B CA 1
ATOM 2403 C C . ASN B 1 121 ? -17.656 1.553 9.414 1 96.31 121 ASN B C 1
ATOM 2405 O O . ASN B 1 121 ? -18.828 1.495 9.023 1 96.31 121 ASN B O 1
ATOM 2409 N N . LEU B 1 122 ? -16.906 0.477 9.469 1 94.94 122 LEU B N 1
ATOM 2410 C CA . LEU B 1 122 ? -17.422 -0.847 9.141 1 94.94 122 LEU B CA 1
ATOM 2411 C C . LEU B 1 122 ? -18.516 -1.261 10.109 1 94.94 122 LEU B C 1
ATOM 2413 O O . LEU B 1 122 ? -19.594 -1.714 9.688 1 94.94 122 LEU B O 1
ATOM 2417 N N . LEU B 1 123 ? -18.266 -1.102 11.398 1 94.31 123 LEU B N 1
ATOM 2418 C CA . LEU B 1 123 ? -19.219 -1.492 12.43 1 94.31 123 LEU B CA 1
ATOM 2419 C C . LEU B 1 123 ? -20.5 -0.693 12.305 1 94.31 123 LEU B C 1
ATOM 2421 O O . LEU B 1 123 ? -21.594 -1.268 12.281 1 94.31 123 LEU B O 1
ATOM 2425 N N . ILE B 1 124 ? -20.375 0.64 12.227 1 93.69 124 ILE B N 1
ATOM 2426 C CA . ILE B 1 124 ? -21.531 1.51 12.102 1 93.69 124 ILE B CA 1
ATOM 2427 C C . ILE B 1 124 ? -22.281 1.189 10.805 1 93.69 124 ILE B C 1
ATOM 2429 O O . ILE B 1 124 ? -23.516 1.102 10.797 1 93.69 124 ILE B O 1
ATOM 2433 N N . GLY B 1 125 ? -21.5 1.033 9.75 1 90.06 125 GLY B N 1
ATOM 2434 C CA . GLY B 1 125 ? -22.109 0.73 8.461 1 90.06 125 GLY B CA 1
ATOM 2435 C C . GLY B 1 125 ? -22.875 -0.574 8.461 1 90.06 125 GLY B C 1
ATOM 2436 O O . GLY B 1 125 ? -24.016 -0.628 7.973 1 90.06 125 GLY B O 1
ATOM 2437 N N . VAL B 1 126 ? -22.359 -1.627 8.984 1 88.62 126 VAL B N 1
ATOM 2438 C CA . VAL B 1 126 ? -23 -2.939 9.016 1 88.62 126 VAL B CA 1
ATOM 2439 C C . VAL B 1 126 ? -24.25 -2.885 9.898 1 88.62 126 VAL B C 1
ATOM 2441 O O . VAL B 1 126 ? -25.312 -3.373 9.508 1 88.62 126 VAL B O 1
ATOM 2444 N N . THR B 1 127 ? -24.188 -2.334 11.109 1 89 127 THR B N 1
ATOM 2445 C CA . THR B 1 127 ? -25.328 -2.227 12.016 1 89 127 THR B CA 1
ATOM 2446 C C . THR B 1 127 ? -26.453 -1.434 11.367 1 89 127 THR B C 1
ATOM 2448 O O . THR B 1 127 ? -27.625 -1.799 11.492 1 89 127 THR B O 1
ATOM 2451 N N . ASN B 1 128 ? -26.062 -0.355 10.656 1 85.88 128 ASN B N 1
ATOM 2452 C CA . ASN B 1 128 ? -27.062 0.475 9.992 1 85.88 128 ASN B CA 1
ATOM 2453 C C . ASN B 1 128 ? -27.734 -0.277 8.852 1 85.88 128 ASN B C 1
ATOM 2455 O O . ASN B 1 128 ? -28.922 -0.042 8.562 1 85.88 128 ASN B O 1
ATOM 2459 N N . THR B 1 129 ? -27.062 -1.078 8.203 1 81.5 129 THR B N 1
ATOM 2460 C CA . THR B 1 129 ? -27.672 -1.894 7.16 1 81.5 129 THR B CA 1
ATOM 2461 C C . THR B 1 129 ? -28.75 -2.799 7.742 1 81.5 129 THR B C 1
ATOM 2463 O O . THR B 1 129 ? -29.828 -2.951 7.152 1 81.5 129 THR B O 1
ATOM 2466 N N . PHE B 1 130 ? -28.453 -3.369 8.891 1 81.69 130 PHE B N 1
ATOM 2467 C CA . PHE B 1 130 ? -29.422 -4.25 9.539 1 81.69 130 PHE B CA 1
ATOM 2468 C C . PHE B 1 130 ? -30.625 -3.465 10.023 1 81.69 130 PHE B C 1
ATOM 2470 O O . PHE B 1 130 ? -31.75 -3.984 10.039 1 81.69 130 PHE B O 1
ATOM 2477 N N . SER B 1 131 ? -30.391 -2.26 10.375 1 81.25 131 SER B N 1
ATOM 2478 C CA . SER B 1 131 ? -31.484 -1.425 10.867 1 81.25 131 SER B CA 1
ATOM 2479 C C . SER B 1 131 ? -32.312 -0.84 9.719 1 81.25 131 SER B C 1
ATOM 2481 O O . SER B 1 131 ? -33.375 -0.258 9.938 1 81.25 131 SER B O 1
ATOM 2483 N N . GLY B 1 132 ? -31.844 -0.99 8.516 1 76.06 132 GLY B N 1
ATOM 2484 C CA . GLY B 1 132 ? -32.531 -0.472 7.352 1 76.06 132 GLY B CA 1
ATOM 2485 C C . GLY B 1 132 ? -32.281 1.001 7.102 1 76.06 132 GLY B C 1
ATOM 2486 O O . GLY B 1 132 ? -33.062 1.672 6.426 1 76.06 132 GLY B O 1
ATOM 2487 N N . ALA B 1 133 ? -31.172 1.445 7.738 1 76.06 133 ALA B N 1
ATOM 2488 C CA . ALA B 1 133 ? -30.859 2.855 7.539 1 76.06 133 ALA B CA 1
ATOM 2489 C C . ALA B 1 133 ? -30.391 3.115 6.105 1 76.06 133 ALA B C 1
ATOM 2491 O O . ALA B 1 133 ? -29.547 2.395 5.574 1 76.06 133 ALA B O 1
ATOM 2492 N N . SER B 1 134 ? -30.938 4.102 5.445 1 76.5 134 SER B N 1
ATOM 2493 C CA . SER B 1 134 ? -30.734 4.375 4.023 1 76.5 134 SER B CA 1
ATOM 2494 C C . SER B 1 134 ? -29.312 4.82 3.742 1 76.5 134 SER B C 1
ATOM 2496 O O . SER B 1 134 ? -28.766 4.555 2.666 1 76.5 134 SER B O 1
ATOM 2498 N N . LEU B 1 135 ? -28.656 5.5 4.723 1 82.5 135 LEU B N 1
ATOM 2499 C CA . LEU B 1 135 ? -27.344 6.086 4.43 1 82.5 135 LEU B CA 1
ATOM 2500 C C . LEU B 1 135 ? -26.219 5.188 4.934 1 82.5 135 LEU B C 1
ATOM 2502 O O . LEU B 1 135 ? -25.062 5.598 4.969 1 82.5 135 LEU B O 1
ATOM 2506 N N . ALA B 1 136 ? -26.562 3.924 5.184 1 84.31 136 ALA B N 1
ATOM 2507 C CA . ALA B 1 136 ? -25.578 2.963 5.672 1 84.31 136 ALA B CA 1
ATOM 2508 C C . ALA B 1 136 ? -24.406 2.812 4.691 1 84.31 136 ALA B C 1
ATOM 2510 O O . ALA B 1 136 ? -23.266 2.646 5.102 1 84.31 136 ALA B O 1
ATOM 2511 N N . TRP B 1 137 ? -24.75 2.953 3.43 1 83.69 137 TRP B N 1
ATOM 2512 C CA . TRP B 1 137 ? -23.75 2.73 2.379 1 83.69 137 TRP B CA 1
ATOM 2513 C C . TRP B 1 137 ? -22.656 3.785 2.434 1 83.69 137 TRP B C 1
ATOM 2515 O O . TRP B 1 137 ? -21.516 3.525 2.031 1 83.69 137 TRP B O 1
ATOM 2525 N N . LEU B 1 138 ? -22.969 4.867 2.984 1 88.94 138 LEU B N 1
ATOM 2526 C CA . LEU B 1 138 ? -21.969 5.922 3.076 1 88.94 138 LEU B CA 1
ATOM 2527 C C . LEU B 1 138 ? -20.844 5.512 4.016 1 88.94 138 LEU B C 1
ATOM 2529 O O . LEU B 1 138 ? -19.672 5.77 3.729 1 88.94 138 LEU B O 1
ATOM 2533 N N . ASN B 1 139 ? -21.219 4.922 5.148 1 92.75 139 ASN B N 1
ATOM 2534 C CA . ASN B 1 139 ? -20.203 4.449 6.082 1 92.75 139 ASN B CA 1
ATOM 2535 C C . ASN B 1 139 ? -19.344 3.355 5.465 1 92.75 139 ASN B C 1
ATOM 2537 O O . ASN B 1 139 ? -18.125 3.336 5.664 1 92.75 139 ASN B O 1
ATOM 2541 N N . LEU B 1 140 ? -19.953 2.527 4.711 1 90.69 140 LEU B N 1
ATOM 2542 C CA . LEU B 1 140 ? -19.203 1.419 4.121 1 90.69 140 LEU B CA 1
ATOM 2543 C C . LEU B 1 140 ? -18.312 1.904 2.982 1 90.69 140 LEU B C 1
ATOM 2545 O O . LEU B 1 140 ? -17.219 1.379 2.779 1 90.69 140 LEU B O 1
ATOM 2549 N N . LEU B 1 141 ? -18.734 2.932 2.254 1 91.94 141 LEU B N 1
ATOM 2550 C CA . LEU B 1 141 ? -17.891 3.564 1.251 1 91.94 141 LEU B CA 1
ATOM 2551 C C . LEU B 1 141 ? -16.672 4.219 1.902 1 91.94 141 LEU B C 1
ATOM 2553 O O . LEU B 1 141 ? -15.555 4.09 1.403 1 91.94 141 LEU B O 1
ATOM 2557 N N . CYS B 1 142 ? -16.953 4.84 2.98 1 95.25 142 CYS B N 1
ATOM 2558 C CA . CYS B 1 142 ? -15.859 5.457 3.723 1 95.25 142 CYS B CA 1
ATOM 2559 C C . CYS B 1 142 ? -14.859 4.406 4.203 1 95.25 142 CYS B C 1
ATOM 2561 O O . CYS B 1 142 ? -13.648 4.602 4.102 1 95.25 142 CYS B O 1
ATOM 2563 N N . ALA B 1 143 ? -15.391 3.264 4.656 1 96.62 143 ALA B N 1
ATOM 2564 C CA . ALA B 1 143 ? -14.523 2.178 5.105 1 96.62 143 ALA B CA 1
ATOM 2565 C C . ALA B 1 143 ? -13.656 1.66 3.961 1 96.62 143 ALA B C 1
ATOM 2567 O O . ALA B 1 143 ? -12.469 1.372 4.152 1 96.62 143 ALA B O 1
ATOM 2568 N N . THR B 1 144 ? -14.234 1.616 2.803 1 95.94 144 THR B N 1
ATOM 2569 C CA . THR B 1 144 ? -13.5 1.166 1.629 1 95.94 144 THR B CA 1
ATOM 2570 C C . THR B 1 144 ? -12.344 2.117 1.317 1 95.94 144 THR B C 1
ATOM 2572 O O . THR B 1 144 ? -11.219 1.679 1.067 1 95.94 144 THR B O 1
ATOM 2575 N N . PHE B 1 145 ? -12.648 3.35 1.381 1 97 145 PHE B N 1
ATOM 2576 C CA . PHE B 1 145 ? -11.641 4.375 1.127 1 97 145 PHE B CA 1
ATOM 2577 C C . PHE B 1 145 ? -10.531 4.309 2.166 1 97 145 PHE B C 1
ATOM 2579 O O . PHE B 1 145 ? -9.352 4.336 1.817 1 97 145 PHE B O 1
ATOM 2586 N N . LEU B 1 146 ? -10.883 4.172 3.404 1 97.75 146 LEU B N 1
ATOM 2587 C CA . LEU B 1 146 ? -9.914 4.102 4.488 1 97.75 146 LEU B CA 1
ATOM 2588 C C . LEU B 1 146 ? -9.078 2.83 4.387 1 97.75 146 LEU B C 1
ATOM 2590 O O . LEU B 1 146 ? -7.883 2.84 4.699 1 97.75 146 LEU B O 1
ATOM 2594 N N . ALA B 1 147 ? -9.688 1.762 3.943 1 98.19 147 ALA B N 1
ATOM 2595 C CA . ALA B 1 147 ? -8.969 0.502 3.764 1 98.19 147 ALA B CA 1
ATOM 2596 C C . ALA B 1 147 ? -7.883 0.638 2.703 1 98.19 147 ALA B C 1
ATOM 2598 O O . ALA B 1 147 ? -6.781 0.108 2.863 1 98.19 147 ALA B O 1
ATOM 2599 N N . TYR B 1 148 ? -8.234 1.347 1.65 1 98 148 TYR B N 1
ATOM 2600 C CA . TYR B 1 148 ? -7.23 1.63 0.629 1 98 148 TYR B CA 1
ATOM 2601 C C . TYR B 1 148 ? -6.031 2.352 1.229 1 98 148 TYR B C 1
ATOM 2603 O O . TYR B 1 148 ? -4.883 1.961 0.995 1 98 148 TYR B O 1
ATOM 2611 N N . GLY B 1 149 ? -6.25 3.393 2 1 97.69 149 GLY B N 1
ATOM 2612 C CA . GLY B 1 149 ? -5.184 4.125 2.664 1 97.69 149 GLY B CA 1
ATOM 2613 C C . GLY B 1 149 ? -4.371 3.266 3.615 1 97.69 149 GLY B C 1
ATOM 2614 O O . GLY B 1 149 ? -3.145 3.371 3.664 1 97.69 149 GLY B O 1
ATOM 2615 N N . LEU B 1 150 ? -5.094 2.414 4.336 1 98 150 LEU B N 1
ATOM 2616 C CA . LEU B 1 150 ? -4.422 1.507 5.262 1 98 150 LEU B CA 1
ATOM 2617 C C . LEU B 1 150 ? -3.49 0.562 4.508 1 98 150 LEU B C 1
ATOM 2619 O O . LEU B 1 150 ? -2.389 0.266 4.98 1 98 150 LEU B O 1
ATOM 2623 N N . GLY B 1 151 ? -3.936 0.119 3.379 1 97.69 151 GLY B N 1
ATOM 2624 C CA . GLY B 1 151 ? -3.072 -0.708 2.551 1 97.69 151 GLY B CA 1
ATOM 2625 C C . GLY B 1 151 ? -1.796 -0.004 2.131 1 97.69 151 GLY B C 1
ATOM 2626 O O . GLY B 1 151 ? -0.711 -0.587 2.193 1 97.69 151 GLY B O 1
ATOM 2627 N N . ARG B 1 152 ? -1.979 1.216 1.727 1 96.75 152 ARG B N 1
ATOM 2628 C CA . ARG B 1 152 ? -0.822 2.006 1.315 1 96.75 152 ARG B CA 1
ATOM 2629 C C . ARG B 1 152 ? 0.173 2.154 2.461 1 96.75 152 ARG B C 1
ATOM 2631 O O . ARG B 1 152 ? 1.377 1.97 2.273 1 96.75 152 ARG B O 1
ATOM 2638 N N . ILE B 1 153 ? -0.313 2.475 3.641 1 96.81 153 ILE B N 1
ATOM 2639 C CA . ILE B 1 153 ? 0.527 2.67 4.816 1 96.81 153 ILE B CA 1
ATOM 2640 C C . ILE B 1 153 ? 1.205 1.354 5.191 1 96.81 153 ILE B C 1
ATOM 2642 O O . ILE B 1 153 ? 2.387 1.337 5.543 1 96.81 153 ILE B O 1
ATOM 2646 N N . SER B 1 154 ? 0.462 0.274 5.094 1 96.62 154 SER B N 1
ATOM 2647 C CA . SER B 1 154 ? 0.984 -1.04 5.453 1 96.62 154 SER B CA 1
ATOM 2648 C C . SER B 1 154 ? 2.127 -1.453 4.531 1 96.62 154 SER B C 1
ATOM 2650 O O . SER B 1 154 ? 3.113 -2.039 4.98 1 96.62 154 SER B O 1
ATOM 2652 N N . SER B 1 155 ? 1.971 -1.147 3.279 1 95.31 155 SER B N 1
ATOM 2653 C CA . SER B 1 155 ? 3.021 -1.484 2.324 1 95.31 155 SER B CA 1
ATOM 2654 C C . SER B 1 155 ? 4.297 -0.697 2.604 1 95.31 155 SER B C 1
ATOM 2656 O O . SER B 1 155 ? 5.398 -1.248 2.549 1 95.31 155 SER B O 1
ATOM 2658 N N . LYS B 1 156 ? 4.172 0.593 2.889 1 94.06 156 LYS B N 1
ATOM 2659 C CA . LYS B 1 156 ? 5.32 1.42 3.246 1 94.06 156 LYS B CA 1
ATOM 2660 C C . LYS B 1 156 ? 6.035 0.863 4.473 1 94.06 156 LYS B C 1
ATOM 2662 O O . LYS B 1 156 ? 7.266 0.783 4.5 1 94.06 156 LYS B O 1
ATOM 2667 N N . ARG B 1 157 ? 5.281 0.527 5.449 1 95.38 157 ARG B N 1
ATOM 2668 C CA . ARG B 1 157 ? 5.82 -0.042 6.68 1 95.38 157 ARG B CA 1
ATOM 2669 C C . ARG B 1 157 ? 6.574 -1.337 6.398 1 95.38 157 ARG B C 1
ATOM 2671 O O . ARG B 1 157 ? 7.68 -1.54 6.91 1 95.38 157 ARG B O 1
ATOM 2678 N N . GLU B 1 158 ? 5.941 -2.182 5.621 1 93.12 158 GLU B N 1
ATOM 2679 C CA . GLU B 1 158 ? 6.539 -3.475 5.305 1 93.12 158 GLU B CA 1
ATOM 2680 C C . GLU B 1 158 ? 7.867 -3.305 4.574 1 93.12 158 GLU B C 1
ATOM 2682 O O . GLU B 1 158 ? 8.82 -4.039 4.836 1 93.12 158 GLU B O 1
ATOM 2687 N N . SER B 1 159 ? 7.926 -2.365 3.664 1 90.75 159 SER B N 1
ATOM 2688 C CA . SER B 1 159 ? 9.156 -2.086 2.938 1 90.75 159 SER B CA 1
ATOM 2689 C C . SER B 1 159 ? 10.273 -1.669 3.889 1 90.75 159 SER B C 1
ATOM 2691 O O . SER B 1 159 ? 11.422 -2.096 3.734 1 90.75 159 SER B O 1
ATOM 2693 N N . LEU B 1 160 ? 9.992 -0.898 4.922 1 92 160 LEU B N 1
ATOM 2694 C CA . LEU B 1 160 ? 10.977 -0.437 5.895 1 92 160 LEU B CA 1
ATOM 2695 C C . LEU B 1 160 ? 11.438 -1.583 6.789 1 92 160 LEU B C 1
ATOM 2697 O O . LEU B 1 160 ? 12.609 -1.663 7.145 1 92 160 LEU B O 1
ATOM 2701 N N . VAL B 1 161 ? 10.5 -2.4 7.137 1 91.81 161 VAL B N 1
ATOM 2702 C CA . VAL B 1 161 ? 10.828 -3.549 7.977 1 91.81 161 VAL B CA 1
ATOM 2703 C C . VAL B 1 161 ? 11.773 -4.484 7.223 1 91.81 161 VAL B C 1
ATOM 2705 O O . VAL B 1 161 ? 12.727 -5.016 7.801 1 91.81 161 VAL B O 1
ATOM 2708 N N . GLU B 1 162 ? 11.516 -4.625 5.941 1 86.69 162 GLU B N 1
ATOM 2709 C CA . GLU B 1 162 ? 12.383 -5.457 5.109 1 86.69 162 GLU B CA 1
ATOM 2710 C C . GLU B 1 162 ? 13.773 -4.848 4.992 1 86.69 162 GLU B C 1
ATOM 2712 O O . GLU B 1 162 ? 14.781 -5.566 5.027 1 86.69 162 GLU B O 1
ATOM 2717 N N . GLU B 1 163 ? 13.836 -3.564 4.824 1 83.94 163 GLU B N 1
ATOM 2718 C CA . GLU B 1 163 ? 15.109 -2.861 4.781 1 83.94 163 GLU B CA 1
ATOM 2719 C C . GLU B 1 163 ? 15.891 -3.055 6.078 1 83.94 163 GLU B C 1
ATOM 2721 O O . GLU B 1 163 ? 17.109 -3.242 6.055 1 83.94 163 GLU B O 1
ATOM 2726 N N . ARG B 1 164 ? 15.211 -2.959 7.148 1 85.88 164 ARG B N 1
ATOM 2727 C CA . ARG B 1 164 ? 15.828 -3.143 8.461 1 85.88 164 ARG B CA 1
ATOM 2728 C C . ARG B 1 164 ? 16.391 -4.551 8.609 1 85.88 164 ARG B C 1
ATOM 2730 O O . ARG B 1 164 ? 17.484 -4.738 9.133 1 85.88 164 ARG B O 1
ATOM 2737 N N . GLN B 1 165 ? 15.609 -5.516 8.164 1 84.56 165 GLN B N 1
ATOM 2738 C CA . GLN B 1 165 ? 16.031 -6.91 8.266 1 84.56 165 GLN B CA 1
ATOM 2739 C C . GLN B 1 165 ? 17.234 -7.188 7.383 1 84.56 165 GLN B C 1
ATOM 2741 O O . GLN B 1 165 ? 18.141 -7.93 7.773 1 84.56 165 GLN B O 1
ATOM 2746 N N . LEU B 1 166 ? 17.234 -6.617 6.211 1 79.06 166 LEU B N 1
ATOM 2747 C CA . LEU B 1 166 ? 18.375 -6.781 5.316 1 79.06 166 LEU B CA 1
ATOM 2748 C C . LEU B 1 166 ? 19.641 -6.184 5.922 1 79.06 166 LEU B C 1
ATOM 2750 O O . LEU B 1 166 ? 20.719 -6.766 5.812 1 79.06 166 LEU B O 1
ATOM 2754 N N . HIS B 1 167 ? 19.516 -5.043 6.512 1 80.44 167 HIS B N 1
ATOM 2755 C CA . HIS B 1 167 ? 20.656 -4.391 7.164 1 80.44 167 HIS B CA 1
ATOM 2756 C C . HIS B 1 167 ? 21.156 -5.215 8.344 1 80.44 167 HIS B C 1
ATOM 2758 O O . HIS B 1 167 ? 22.359 -5.301 8.578 1 80.44 167 HIS B O 1
ATOM 2764 N N . GLU B 1 168 ? 20.266 -5.82 9.047 1 81.81 168 GLU B N 1
ATOM 2765 C CA . GLU B 1 168 ? 20.609 -6.633 10.203 1 81.81 168 GLU B CA 1
ATOM 2766 C C . GLU B 1 168 ? 21.328 -7.91 9.781 1 81.81 168 GLU B C 1
ATOM 2768 O O . GLU B 1 168 ? 22.219 -8.391 10.484 1 81.81 168 GLU B O 1
ATOM 2773 N N . CYS B 1 169 ? 20.859 -8.586 8.68 1 70.62 169 CYS B N 1
ATOM 2774 C CA . CYS B 1 169 ? 21.5 -9.789 8.18 1 70.62 169 CYS B CA 1
ATOM 2775 C C . CYS B 1 169 ? 22.922 -9.5 7.695 1 70.62 169 CYS B C 1
ATOM 2777 O O . CYS B 1 169 ? 23.828 -10.312 7.871 1 70.62 169 CYS B O 1
ATOM 2779 N N . ILE B 1 170 ? 23.094 -8.484 7.027 1 64.88 170 ILE B N 1
ATOM 2780 C CA . ILE B 1 170 ? 24.406 -8.133 6.469 1 64.88 170 ILE B CA 1
ATOM 2781 C C . ILE B 1 170 ? 25.359 -7.75 7.59 1 64.88 170 ILE B C 1
ATOM 2783 O O . ILE B 1 170 ? 26.547 -8.109 7.555 1 64.88 170 ILE B O 1
ATOM 2787 N N . PHE B 1 171 ? 24.906 -7.082 8.594 1 68.19 171 PHE B N 1
ATOM 2788 C CA . PHE B 1 171 ? 25.828 -6.547 9.586 1 68.19 171 PHE B CA 1
ATOM 2789 C C . PHE B 1 171 ? 25.781 -7.363 10.875 1 68.19 171 PHE B C 1
ATOM 2791 O O . PHE B 1 171 ? 26.438 -7.02 11.859 1 68.19 171 PHE B O 1
ATOM 2798 N N . SER B 1 172 ? 24.828 -8.352 10.945 1 60.25 172 SER B N 1
ATOM 2799 C CA . SER 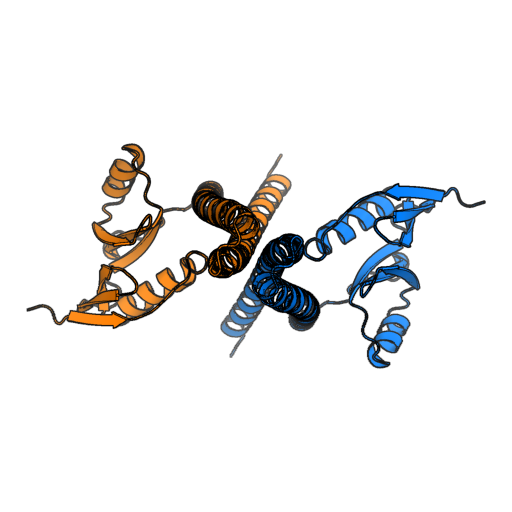B 1 172 ? 24.906 -9.234 12.102 1 60.25 172 SER B CA 1
ATOM 2800 C C . SER B 1 172 ? 26.188 -10.062 12.078 1 60.25 172 SER B C 1
ATOM 2802 O O . SER B 1 172 ? 26.531 -10.648 11.055 1 60.25 172 SER B O 1
ATOM 2804 N N . PRO B 1 173 ? 26.953 -10.102 13.117 1 46.69 173 PRO B N 1
ATOM 2805 C CA . PRO B 1 173 ? 28.188 -10.867 13.172 1 46.69 173 PRO B CA 1
ATOM 2806 C C . PRO B 1 173 ? 27.984 -12.359 12.93 1 46.69 173 PRO B C 1
ATOM 2808 O O . PRO B 1 173 ? 26.906 -12.891 13.219 1 46.69 173 PRO B O 1
#

Secondary structure (DSSP, 8-state):
---EEEEE----GGGHHHHHHHHHHHHHTTEEEEEE-SSEEEEEE-STT-EEEEEEE---SHHHHHHHHHTTPEEEEEETTEEEEEEEGGG----SS-SHHHHHHHHHHHHHHHHHHHHHHHHHHHHHHHHT-TTHHHHHHHHHHHHHHHHHHHHHHHHHHHHHHHHHHHH--/---EEEEE----GGGHHHHHHHHHHHHHTTEEEEEE-SSEEEEEE-STT-EEEEEEE---SHHHHHHHHHTTPEEEEEETTEEEEEEEGGG----S--SHHHHHHHHHHHHHHHHHHHHHHHHHHHHHHHHT-TTHHHHHHHHHHHHHHHHHHHHHHHHHHHHHHHHHHHH--

Organism: Faecalibacterium duncaniae (strain DSM 17677 / JCM 31915 / A2-165) (NCBI:txid411483)

pLDDT: mean 90.73, std 7.86, range [46.06, 98.19]

Radius of gyration: 24.58 Å; Cα contacts (8 Å, |Δi|>4): 533; chains: 2; bounding box: 61×86×56 Å

InterPro domains:
  IPR021359 Protein of unknown function DUF2812 [PF11193] (16-117)

Sequence (346 aa):
MSETKTLHRNFWVWEFEKEERWLNEMAQEGWALQNAGFCTYTFEKTEPGQYIIRLAMLDSSPDFESFMEELEAQSVGHCFSWGYFRRSAQLGPFDMFSDVDSRISHLNKIGQMVRLLCLANLLIGVTNTFSGASLAWLNLLCATFLAYGLGRISSKRESLVEERQLHECIFSPMSETKTLHRNFWVWEFEKEERWLNEMAQEGWALQNAGFCTYTFEKTEPGQYIIRLAMLDSSPDFESFMEELEAQSVGHCFSWGYFRRSAQLGPFDMFSDVDSRISHLNKIGQMVRLLCLANLLIGVTNTFSGASLAWLNLLCATFLAYGLGRISSKRESLVEERQLHECIFSP

Nearest PDB structures (foldseek):
  5qsu-assembly1_C  TM=7.984E-01  e=4.353E+00  Homo sapiens
  7a0g-assembly1_HHH  TM=4.761E-01  e=3.140E+00  Serratia marcescens
  5qsu-assembly1_C  TM=7.984E-01  e=4.477E+00  Homo sapiens
  7a0g-assembly1_HHH  TM=4.764E-01  e=3.236E+00  Serratia marcescens

Solvent-accessible surface area (backbone atoms only — not comparable to full-atom values): 17889 Å² total; per-residue (Å²): 126,79,57,66,51,78,47,74,57,84,73,54,84,75,36,50,66,60,50,35,50,49,49,36,53,36,7,49,74,15,34,31,78,52,36,39,46,85,50,34,39,32,22,32,62,47,61,58,44,46,45,42,52,46,70,45,72,65,57,94,45,67,67,48,56,52,49,38,54,73,68,58,47,41,77,28,36,50,43,90,61,33,33,33,31,34,28,54,36,87,80,45,87,85,67,91,52,79,43,70,66,49,42,44,51,52,48,49,53,54,39,49,53,40,48,52,54,21,50,50,24,40,52,53,14,48,54,26,48,74,71,63,42,84,65,18,54,55,31,33,51,50,16,20,54,36,24,19,43,38,16,26,42,50,38,54,42,50,54,50,54,50,52,52,49,53,53,46,63,72,67,48,129,129,79,56,65,51,77,47,76,56,84,73,55,83,75,37,51,67,59,50,35,49,50,49,34,52,36,7,49,74,16,34,32,78,52,36,40,45,84,50,35,37,32,23,32,61,48,61,58,45,45,44,42,55,48,70,45,74,64,59,95,45,68,66,48,56,53,51,38,55,73,68,58,47,40,77,30,35,49,43,91,61,33,34,33,31,35,30,56,36,87,79,44,88,84,68,91,52,80,45,71,66,49,41,43,50,51,48,49,53,54,39,50,54,42,48,51,55,22,50,49,24,41,53,54,14,48,55,26,50,74,70,64,44,85,66,18,55,55,31,34,51,49,17,20,54,34,24,19,43,37,16,26,43,49,37,54,41,51,55,52,52,50,52,51,50,52,52,46,63,72,68,49,130